Protein AF-A0A117S1P9-F1 (afdb_monomer)

Radius of gyration: 20.31 Å; Cα contacts (8 Å, |Δi|>4): 148; chains: 1; bounding box: 40×42×68 Å

pLDDT: mean 76.12, std 15.45, range [35.31, 96.19]

Foldseek 3Di:
DDDDFDFDDQDFPVRVVLVCLQVVLLVQLLVQLLVVQQVCVVVVHDGQDLVNSCCPSPVVQCVDPVRVSNVSYDSVSNSVSSVLLVVLVVVLVCVVVVVDDDDDDPDSQDCPDPCNVVSVSSSVVVVLVVVVVVCVVVVHDGDTDGPPPPPVQFADPPNGDDPPPVQADPVRTGPVNDDDPDD

Structure (mmCIF, N/CA/C/O backbone):
data_AF-A0A117S1P9-F1
#
_entry.id   AF-A0A117S1P9-F1
#
loop_
_atom_site.group_PDB
_atom_site.id
_atom_site.type_symbol
_atom_site.label_atom_id
_atom_site.label_alt_id
_atom_site.label_comp_id
_atom_site.label_asym_id
_atom_site.label_entity_id
_atom_site.label_seq_id
_atom_site.pdbx_PDB_ins_code
_atom_site.Cartn_x
_atom_site.Cartn_y
_atom_site.Cartn_z
_atom_site.occupancy
_atom_site.B_iso_or_equiv
_atom_site.auth_seq_id
_atom_site.auth_comp_id
_atom_site.auth_asym_id
_atom_site.auth_atom_id
_atom_site.pdbx_PDB_model_num
ATOM 1 N N . MET A 1 1 ? -4.483 20.551 -6.276 1.00 35.31 1 MET A N 1
ATOM 2 C CA . MET A 1 1 ? -5.035 19.854 -7.460 1.00 35.31 1 MET A CA 1
ATOM 3 C C . MET A 1 1 ? -4.568 18.395 -7.430 1.00 35.31 1 MET A C 1
ATOM 5 O O . MET A 1 1 ? -3.367 18.179 -7.458 1.00 35.31 1 MET A O 1
ATOM 9 N N . LYS A 1 2 ? -5.448 17.389 -7.262 1.00 41.84 2 LYS A N 1
ATOM 10 C CA . LYS A 1 2 ? -5.041 15.966 -7.350 1.00 41.84 2 LYS A CA 1
ATOM 11 C C . LYS A 1 2 ? -5.071 15.556 -8.822 1.00 41.84 2 LYS A C 1
ATOM 13 O O . LYS A 1 2 ? -6.148 15.358 -9.380 1.00 41.84 2 LYS A O 1
ATOM 18 N N . LEU A 1 3 ? -3.904 15.485 -9.449 1.00 44.38 3 LEU A N 1
ATOM 19 C CA . LEU A 1 3 ? -3.762 14.933 -10.790 1.00 44.38 3 LEU A CA 1
ATOM 20 C C . LEU A 1 3 ? -4.020 13.418 -10.712 1.00 44.38 3 LEU A C 1
ATOM 22 O O . LEU A 1 3 ? -3.304 12.695 -10.028 1.00 44.38 3 LEU A O 1
ATOM 26 N N . LEU A 1 4 ? -5.100 12.954 -11.345 1.00 51.84 4 LEU A N 1
ATOM 27 C CA . LEU A 1 4 ? -5.305 11.535 -11.647 1.00 51.84 4 LEU A CA 1
ATOM 28 C C . LEU A 1 4 ? -4.495 11.240 -12.909 1.00 51.84 4 LEU A C 1
ATOM 30 O O . LEU A 1 4 ? -4.849 11.760 -13.974 1.00 51.84 4 LEU A O 1
ATOM 34 N N . TYR A 1 5 ? -3.403 10.498 -12.748 1.00 53.91 5 TYR A N 1
ATOM 35 C CA . TYR A 1 5 ? -2.528 10.045 -13.825 1.00 53.91 5 TYR A CA 1
ATOM 36 C C . TYR A 1 5 ? -2.976 8.664 -14.300 1.00 53.91 5 TYR A C 1
ATOM 38 O O . TYR A 1 5 ? -3.302 7.810 -13.474 1.00 53.91 5 TYR A O 1
ATOM 46 N N . ASN A 1 6 ? -2.951 8.441 -15.612 1.00 58.53 6 ASN A N 1
ATOM 47 C CA . ASN A 1 6 ? -3.087 7.111 -16.188 1.00 58.53 6 ASN A CA 1
ATOM 48 C C . ASN A 1 6 ? -1.679 6.573 -16.472 1.00 58.53 6 ASN A C 1
ATOM 50 O O . ASN A 1 6 ? -0.830 7.275 -17.011 1.00 58.53 6 ASN A O 1
ATOM 54 N N . TYR A 1 7 ? -1.406 5.331 -16.082 1.00 67.50 7 TYR A N 1
ATOM 55 C CA . TYR A 1 7 ? -0.113 4.684 -16.313 1.00 67.50 7 TYR A CA 1
ATOM 56 C C . TYR A 1 7 ? -0.324 3.497 -17.248 1.00 67.50 7 TYR A C 1
ATOM 58 O O . TYR A 1 7 ? -1.249 2.710 -17.039 1.00 67.50 7 TYR A O 1
ATOM 66 N N . ARG A 1 8 ? 0.530 3.352 -18.266 1.00 71.81 8 ARG A N 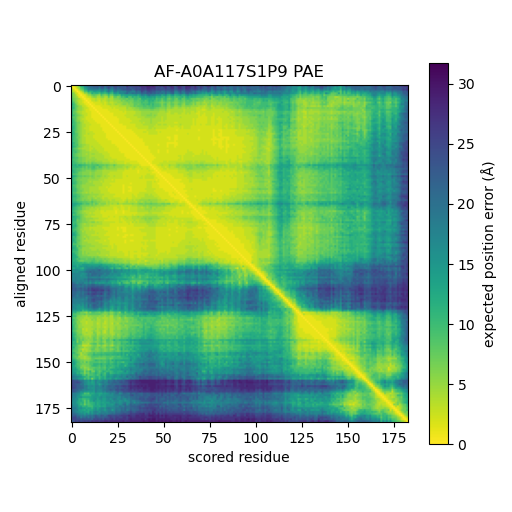1
ATOM 67 C CA . ARG A 1 8 ? 0.571 2.164 -19.125 1.00 71.81 8 ARG A CA 1
ATOM 68 C C . ARG A 1 8 ? 1.934 1.510 -18.972 1.00 71.81 8 ARG A C 1
ATOM 70 O O . ARG A 1 8 ? 2.957 2.166 -19.124 1.00 71.81 8 ARG A O 1
ATOM 77 N N . ILE A 1 9 ? 1.926 0.225 -18.650 1.00 73.56 9 ILE A N 1
ATOM 78 C CA . ILE A 1 9 ? 3.126 -0.599 -18.556 1.00 73.56 9 ILE A CA 1
ATOM 79 C C . ILE A 1 9 ? 2.944 -1.807 -19.466 1.00 73.56 9 ILE A C 1
ATOM 81 O O . ILE A 1 9 ? 1.841 -2.343 -19.571 1.00 73.56 9 ILE A O 1
ATOM 85 N N . HIS A 1 10 ? 4.026 -2.211 -20.117 1.00 76.62 10 HIS A N 1
ATOM 86 C CA . HIS A 1 10 ? 4.090 -3.409 -20.943 1.00 76.62 10 HIS A CA 1
ATOM 87 C C . HIS A 1 10 ? 5.073 -4.374 -20.279 1.00 76.62 10 HIS A C 1
ATOM 89 O O . HIS A 1 10 ? 6.263 -4.320 -20.571 1.00 76.62 10 HIS A O 1
ATOM 95 N N . PRO A 1 11 ? 4.616 -5.154 -19.287 1.00 78.56 11 PRO A N 1
ATOM 96 C CA . PRO A 1 11 ? 5.428 -6.189 -18.666 1.00 78.56 11 PRO A CA 1
ATOM 97 C C . PRO A 1 11 ? 5.531 -7.419 -19.574 1.00 78.56 11 PRO A C 1
ATOM 99 O O . PRO A 1 11 ? 4.565 -7.787 -20.235 1.00 78.56 11 PRO A O 1
ATOM 102 N N . ASN A 1 12 ? 6.690 -8.071 -19.595 1.00 82.75 12 ASN A N 1
ATOM 103 C CA . ASN A 1 12 ? 6.794 -9.420 -20.155 1.00 82.75 12 ASN A CA 1
ATOM 104 C C . ASN A 1 12 ? 6.110 -10.450 -19.229 1.00 82.75 12 ASN A C 1
ATOM 106 O O . ASN A 1 12 ? 5.737 -10.129 -18.098 1.00 82.75 12 ASN A O 1
ATOM 110 N N . SER A 1 13 ? 5.987 -11.703 -19.671 1.00 80.88 13 SER A N 1
ATOM 111 C CA . SER A 1 13 ? 5.270 -12.748 -18.923 1.00 80.88 13 SER A CA 1
ATOM 112 C C . SER A 1 13 ? 5.789 -12.975 -17.494 1.00 80.88 13 SER A C 1
ATOM 114 O O . SER A 1 13 ? 5.007 -13.258 -16.590 1.00 80.88 13 SER A O 1
ATOM 116 N N . GLU A 1 14 ? 7.096 -12.841 -17.259 1.00 84.44 14 GLU A N 1
ATOM 117 C CA . GLU A 1 14 ? 7.688 -12.980 -15.921 1.00 84.44 14 GLU A CA 1
ATOM 118 C C . GLU A 1 14 ? 7.331 -11.778 -15.031 1.00 84.44 14 GLU A C 1
ATOM 120 O O . GLU A 1 14 ? 6.896 -11.927 -13.886 1.00 84.44 14 GLU A O 1
ATOM 125 N N . GLN A 1 15 ? 7.446 -10.569 -15.579 1.00 84.19 15 GLN A N 1
ATOM 126 C CA . GLN A 1 15 ? 7.084 -9.331 -14.895 1.00 84.19 15 GLN A CA 1
ATOM 127 C C . GLN A 1 15 ? 5.591 -9.291 -14.551 1.00 84.19 15 GLN A C 1
ATOM 129 O O . GLN A 1 15 ? 5.235 -8.826 -13.468 1.00 84.19 15 GLN A O 1
ATOM 134 N N . GLU A 1 16 ? 4.718 -9.808 -15.419 1.00 83.44 16 GLU A N 1
ATOM 135 C CA . GLU A 1 16 ? 3.282 -9.944 -15.150 1.00 83.44 16 GLU A CA 1
ATOM 136 C C . GLU A 1 16 ? 3.020 -10.790 -13.903 1.00 83.44 16 GLU A C 1
ATOM 138 O O . GLU A 1 16 ? 2.252 -10.379 -13.031 1.00 83.44 16 GLU A O 1
ATOM 143 N N . GLN A 1 17 ? 3.698 -11.933 -13.771 1.00 85.38 17 GLN A N 1
ATOM 144 C CA . GLN A 1 17 ? 3.548 -12.813 -12.610 1.00 85.38 17 GLN A CA 1
ATOM 145 C C . GLN A 1 17 ? 4.039 -12.144 -11.322 1.00 85.38 17 GLN A C 1
ATOM 147 O O . GLN A 1 17 ? 3.361 -12.207 -10.293 1.00 85.38 17 GLN A O 1
ATOM 152 N N . ILE A 1 18 ? 5.183 -11.456 -11.373 1.00 85.12 18 ILE A N 1
ATOM 153 C CA . ILE A 1 18 ? 5.730 -10.719 -10.224 1.00 85.12 18 ILE A CA 1
ATOM 154 C C . ILE A 1 18 ? 4.763 -9.613 -9.790 1.00 85.12 18 ILE A C 1
ATOM 156 O O . ILE A 1 18 ? 4.467 -9.472 -8.601 1.00 85.12 18 ILE A O 1
ATOM 160 N N . LEU A 1 19 ? 4.234 -8.845 -10.744 1.00 84.00 19 LEU A N 1
ATOM 161 C CA . LEU A 1 19 ? 3.265 -7.786 -10.474 1.00 84.00 19 LEU A CA 1
ATOM 162 C C . LEU A 1 19 ? 1.953 -8.352 -9.922 1.00 84.00 19 LEU A C 1
ATOM 164 O O . LEU A 1 19 ? 1.414 -7.807 -8.959 1.00 84.00 19 LEU A O 1
ATOM 168 N N . ALA A 1 20 ? 1.461 -9.465 -10.467 1.00 84.25 20 ALA A N 1
ATOM 169 C CA . ALA A 1 20 ? 0.255 -10.127 -9.980 1.00 84.25 20 ALA A CA 1
ATOM 170 C C . ALA A 1 20 ? 0.410 -10.590 -8.522 1.00 84.25 20 ALA A C 1
ATOM 172 O O . ALA A 1 20 ? -0.450 -10.286 -7.691 1.00 84.25 20 ALA A O 1
ATOM 173 N N . ARG A 1 21 ? 1.532 -11.241 -8.180 1.00 83.44 21 ARG A N 1
ATOM 174 C CA . ARG A 1 21 ? 1.859 -11.638 -6.797 1.00 83.44 21 ARG A CA 1
ATOM 175 C C . ARG A 1 21 ? 1.962 -10.424 -5.880 1.00 83.44 21 ARG A C 1
ATOM 177 O O . ARG A 1 21 ? 1.346 -10.404 -4.814 1.00 83.44 21 ARG A O 1
ATOM 184 N N . PHE A 1 22 ? 2.670 -9.382 -6.315 1.00 85.50 22 PHE A N 1
ATOM 185 C CA . PHE A 1 22 ? 2.825 -8.127 -5.579 1.00 85.50 22 PHE A CA 1
ATOM 186 C C . PHE A 1 22 ? 1.470 -7.485 -5.241 1.00 85.50 22 PHE A C 1
ATOM 188 O O . PHE A 1 22 ? 1.177 -7.231 -4.068 1.00 85.50 22 PHE A O 1
ATOM 195 N N . PHE A 1 23 ? 0.621 -7.250 -6.248 1.00 84.12 23 PHE A N 1
ATOM 196 C CA . PHE A 1 23 ? -0.681 -6.609 -6.054 1.00 84.12 23 PHE A CA 1
ATOM 197 C C . PHE A 1 23 ? -1.649 -7.511 -5.283 1.00 84.12 23 PHE A C 1
ATOM 199 O O . PHE A 1 23 ? -2.408 -7.014 -4.449 1.00 84.12 23 PHE A O 1
ATOM 206 N N . GLY A 1 24 ? -1.597 -8.826 -5.510 1.00 83.75 24 GLY A N 1
ATOM 207 C CA . GLY A 1 24 ? -2.376 -9.816 -4.769 1.00 83.75 24 GLY A CA 1
ATOM 208 C C . GLY A 1 24 ? -2.061 -9.793 -3.273 1.00 83.75 24 GLY A C 1
ATOM 209 O O . GLY A 1 24 ? -2.970 -9.628 -2.456 1.00 83.75 24 GLY A O 1
ATOM 210 N N . CYS A 1 25 ? -0.777 -9.856 -2.908 1.00 89.12 25 CYS A N 1
ATOM 211 C CA . CYS A 1 25 ? -0.335 -9.786 -1.513 1.00 89.12 25 CYS A CA 1
ATOM 212 C C . CYS A 1 25 ? -0.719 -8.458 -0.855 1.00 89.12 25 CYS A C 1
ATOM 214 O O . CYS A 1 25 ? -1.298 -8.453 0.233 1.00 89.12 25 CYS A O 1
ATOM 216 N N . ALA A 1 26 ? -0.457 -7.329 -1.524 1.00 86.81 26 ALA A N 1
ATOM 217 C CA . ALA A 1 26 ? -0.810 -6.010 -1.004 1.00 86.81 26 ALA A CA 1
ATOM 218 C C . ALA A 1 26 ? -2.322 -5.873 -0.766 1.00 86.81 26 ALA A C 1
ATOM 220 O O . ALA A 1 26 ? -2.732 -5.346 0.270 1.00 86.81 26 ALA A O 1
ATOM 221 N N . ARG A 1 27 ? -3.150 -6.380 -1.690 1.00 86.12 27 ARG A N 1
ATOM 222 C CA . ARG A 1 27 ? -4.615 -6.375 -1.579 1.00 86.12 27 ARG A CA 1
ATOM 223 C C . ARG A 1 27 ? -5.107 -7.207 -0.399 1.00 86.12 27 ARG A C 1
ATOM 225 O O . ARG A 1 27 ? -6.013 -6.764 0.302 1.00 86.12 27 ARG A O 1
ATOM 232 N N . VAL A 1 28 ? -4.542 -8.392 -0.177 1.00 88.81 28 VAL A N 1
ATOM 233 C CA . VAL A 1 28 ? -4.941 -9.240 0.956 1.00 88.81 28 VAL A CA 1
ATOM 234 C C . VAL A 1 28 ? -4.583 -8.583 2.283 1.00 88.81 28 VAL A C 1
ATOM 236 O O . VAL A 1 28 ? -5.462 -8.454 3.130 1.00 88.81 28 VAL A O 1
ATOM 239 N N . VAL A 1 29 ? -3.360 -8.066 2.428 1.00 90.88 29 VAL A N 1
ATOM 240 C CA . VAL A 1 29 ? -2.941 -7.336 3.638 1.00 90.88 29 VAL A CA 1
ATOM 241 C C . VAL A 1 29 ? -3.831 -6.116 3.893 1.00 90.88 29 VAL A C 1
ATOM 243 O O . VAL A 1 29 ? -4.251 -5.889 5.029 1.00 90.88 29 VAL A O 1
ATOM 246 N N . HIS A 1 30 ? -4.183 -5.368 2.841 1.00 88.06 30 HIS A N 1
ATOM 247 C CA . HIS A 1 30 ? -5.108 -4.238 2.948 1.00 88.06 30 HIS A CA 1
ATOM 248 C C . HIS A 1 30 ? -6.467 -4.677 3.495 1.00 88.06 30 HIS A C 1
ATOM 250 O O . HIS A 1 30 ? -6.990 -4.081 4.434 1.00 88.06 30 HIS A O 1
ATOM 256 N N . ASN A 1 31 ? -7.046 -5.717 2.893 1.00 87.94 31 ASN A N 1
ATOM 257 C CA . ASN A 1 31 ? -8.375 -6.205 3.240 1.00 87.94 31 ASN A CA 1
ATOM 258 C C . ASN A 1 31 ? -8.412 -6.798 4.650 1.00 87.94 31 ASN A C 1
ATOM 260 O O . ASN A 1 31 ? -9.379 -6.566 5.373 1.00 87.94 31 ASN A O 1
ATOM 264 N N . ASP A 1 32 ? -7.366 -7.518 5.056 1.00 91.12 32 ASP A N 1
ATOM 265 C CA . ASP A 1 32 ? -7.247 -8.065 6.405 1.00 91.12 32 ASP A CA 1
ATOM 266 C C . ASP A 1 32 ? -7.155 -6.938 7.440 1.00 91.12 32 ASP A C 1
ATOM 268 O O . ASP A 1 32 ? -7.937 -6.916 8.391 1.00 91.12 32 ASP A O 1
ATOM 272 N N . GLY A 1 33 ? -6.301 -5.934 7.210 1.00 92.00 33 GLY A N 1
ATOM 273 C CA . GLY A 1 33 ? -6.213 -4.767 8.090 1.00 92.00 33 GLY A CA 1
ATOM 274 C C . GLY A 1 33 ? -7.512 -3.956 8.145 1.00 92.00 33 GLY A C 1
ATOM 275 O O . GLY A 1 33 ? -7.946 -3.529 9.219 1.00 92.00 33 GLY A O 1
ATOM 276 N N . LEU A 1 34 ? -8.170 -3.770 6.997 1.00 89.62 34 LEU A N 1
ATOM 277 C CA . LEU A 1 34 ? -9.452 -3.076 6.898 1.00 89.62 34 LEU A CA 1
ATOM 278 C C . LEU A 1 34 ? -10.538 -3.815 7.681 1.00 89.62 34 LEU A C 1
ATOM 280 O O . LEU A 1 34 ? -11.289 -3.180 8.422 1.00 89.62 34 LEU A O 1
ATOM 284 N N . ARG A 1 35 ? -10.606 -5.143 7.539 1.00 90.00 35 ARG A N 1
ATOM 285 C CA . ARG A 1 35 ? -11.540 -6.005 8.267 1.00 90.00 35 ARG A CA 1
ATOM 286 C C . ARG A 1 35 ? -11.331 -5.881 9.772 1.00 90.00 35 ARG A C 1
ATOM 288 O O . ARG A 1 35 ? -12.293 -5.570 10.466 1.00 90.00 35 ARG A O 1
ATOM 295 N N . MET A 1 36 ? -10.093 -6.002 10.253 1.00 92.81 36 MET A N 1
ATOM 296 C CA . MET A 1 36 ? -9.781 -5.873 11.682 1.00 92.81 36 MET A CA 1
ATOM 297 C C . MET A 1 36 ? -10.220 -4.518 12.247 1.00 92.81 36 MET A C 1
ATOM 299 O O . MET A 1 36 ? -10.922 -4.465 13.253 1.00 92.81 36 MET A O 1
ATOM 303 N N . ARG A 1 37 ? -9.886 -3.411 11.571 1.00 90.12 37 ARG A N 1
ATOM 304 C CA . ARG A 1 37 ? -10.316 -2.073 12.013 1.00 90.12 37 ARG A CA 1
ATOM 305 C C . ARG A 1 37 ? -11.822 -1.898 11.988 1.00 90.12 37 ARG A C 1
ATOM 307 O O . ARG A 1 37 ? -12.384 -1.237 12.854 1.00 90.12 37 ARG A O 1
ATOM 314 N N . HIS A 1 38 ? -12.468 -2.420 10.954 1.00 87.12 38 HIS A N 1
ATOM 315 C CA . HIS A 1 38 ? -13.905 -2.289 10.784 1.00 87.12 38 HIS A CA 1
ATOM 316 C C . HIS A 1 38 ? -14.672 -3.087 11.837 1.00 87.12 38 HIS A C 1
ATOM 318 O O . HIS A 1 38 ? -15.678 -2.602 12.347 1.00 87.12 38 HIS A O 1
ATOM 324 N N . GLU A 1 39 ? -14.191 -4.276 12.187 1.00 90.31 39 GLU A N 1
ATOM 325 C CA . GLU A 1 39 ? -14.752 -5.078 13.268 1.00 90.31 39 GLU A CA 1
ATOM 326 C C . GLU A 1 39 ? -14.537 -4.433 14.637 1.00 90.31 39 GLU A C 1
ATOM 328 O O . GLU A 1 39 ? -15.516 -4.271 15.361 1.00 90.31 39 GLU A O 1
ATOM 333 N N . ALA A 1 40 ? -13.319 -3.981 14.952 1.00 91.12 40 ALA A N 1
ATOM 334 C CA . ALA A 1 40 ? -13.042 -3.248 16.191 1.00 91.12 40 ALA A CA 1
ATOM 335 C C . ALA A 1 40 ? -13.957 -2.021 16.319 1.00 91.12 40 ALA A C 1
ATOM 337 O O . ALA A 1 40 ? -14.618 -1.816 17.334 1.00 91.12 40 ALA A O 1
ATOM 338 N N . TYR A 1 41 ? -14.106 -1.264 15.228 1.00 89.06 41 TYR A N 1
ATOM 339 C CA . TYR A 1 41 ? -15.017 -0.127 15.177 1.00 89.06 41 TYR A CA 1
ATOM 340 C C . TYR A 1 41 ? -16.485 -0.521 15.423 1.00 89.06 41 TYR A C 1
ATOM 342 O O . TYR A 1 41 ? -17.188 0.169 16.158 1.00 89.06 41 TYR A O 1
ATOM 350 N N . LYS A 1 42 ? -16.959 -1.627 14.834 1.00 87.81 42 LYS A N 1
ATOM 351 C CA . LYS A 1 42 ? -18.322 -2.139 15.062 1.00 87.81 42 LYS A CA 1
ATOM 352 C C . LYS A 1 42 ? -18.551 -2.595 16.503 1.00 87.81 42 LYS A C 1
ATOM 354 O O . LYS A 1 42 ? -19.665 -2.451 16.992 1.00 87.81 42 LYS A O 1
ATOM 359 N N . ARG A 1 43 ? -17.523 -3.143 17.152 1.00 93.00 43 ARG A N 1
ATOM 360 C CA . ARG A 1 43 ? -17.559 -3.603 18.548 1.00 93.00 43 ARG A CA 1
ATOM 361 C C . ARG A 1 43 ? -17.346 -2.473 19.563 1.00 93.00 43 ARG A C 1
ATOM 363 O O . ARG A 1 43 ? -17.471 -2.713 20.755 1.00 93.00 43 ARG A O 1
ATOM 370 N N . GLY A 1 44 ? -17.044 -1.251 19.111 1.00 91.88 44 GLY A N 1
ATOM 371 C CA . GLY A 1 44 ? -16.715 -0.129 19.997 1.00 91.88 44 GLY A CA 1
ATOM 372 C C . GLY A 1 44 ? -15.343 -0.260 20.667 1.00 91.88 44 GLY A C 1
ATOM 373 O O . GLY A 1 44 ? -15.075 0.415 21.655 1.00 91.88 44 GLY A O 1
ATOM 374 N N . GLU A 1 45 ? -14.476 -1.122 20.138 1.00 93.12 45 GLU A N 1
ATOM 375 C CA . GLU A 1 45 ? -13.127 -1.341 20.651 1.00 93.12 45 GLU A CA 1
ATOM 376 C C . GLU A 1 45 ? -12.184 -0.181 20.278 1.00 93.12 45 GLU A C 1
ATOM 378 O O . GLU A 1 45 ? -12.432 0.555 19.310 1.00 93.12 45 GLU A O 1
ATOM 383 N N . PRO A 1 46 ? -11.063 -0.022 21.008 1.00 90.88 46 PRO A N 1
ATOM 384 C CA . PRO A 1 46 ? -10.038 0.957 20.672 1.00 90.88 46 PRO A CA 1
ATOM 385 C C . PRO A 1 46 ? -9.512 0.818 19.238 1.00 90.88 46 PRO A C 1
ATOM 387 O O . PRO A 1 46 ? -9.471 -0.262 18.645 1.00 90.88 46 PRO A O 1
ATOM 390 N N . PHE A 1 47 ? -9.046 1.936 18.678 1.00 89.12 47 PHE A N 1
ATOM 391 C CA . PHE A 1 47 ? -8.477 1.950 17.335 1.00 89.12 47 PHE A CA 1
ATOM 392 C C . PHE A 1 47 ? -7.193 1.112 17.262 1.00 89.12 47 PHE A C 1
ATOM 394 O O . PHE A 1 47 ? -6.210 1.401 17.943 1.00 89.12 47 PHE A O 1
ATOM 401 N N . ILE A 1 48 ? -7.176 0.120 16.369 1.00 92.75 48 ILE A N 1
ATOM 402 C CA . ILE A 1 48 ? -5.996 -0.718 16.134 1.00 92.75 48 ILE A CA 1
ATOM 403 C C . ILE A 1 48 ? -4.921 0.091 15.400 1.00 92.75 48 ILE A C 1
ATOM 405 O O . ILE A 1 48 ? -5.100 0.526 14.250 1.00 92.75 48 ILE A O 1
ATOM 409 N N . THR A 1 49 ? -3.781 0.256 16.067 1.00 93.06 49 THR A N 1
ATOM 410 C CA . THR A 1 49 ? -2.624 0.994 15.551 1.00 93.06 49 THR A CA 1
ATOM 411 C C . THR A 1 49 ? -1.972 0.286 14.360 1.00 93.06 49 THR A C 1
ATOM 413 O O . THR A 1 49 ? -2.122 -0.922 14.165 1.00 93.06 49 THR A O 1
ATOM 416 N N . ASP A 1 50 ? -1.219 1.034 13.551 1.00 89.81 50 ASP A N 1
ATOM 417 C CA . ASP A 1 50 ? -0.513 0.481 12.385 1.00 89.81 50 ASP A CA 1
ATOM 418 C C . ASP A 1 50 ? 0.512 -0.582 12.794 1.00 89.81 50 ASP A C 1
ATOM 420 O O . ASP A 1 50 ? 0.611 -1.620 12.145 1.00 89.81 50 ASP A O 1
ATOM 424 N N . ALA A 1 51 ? 1.216 -0.364 13.908 1.00 93.31 51 ALA A N 1
ATOM 425 C CA . ALA A 1 51 ? 2.182 -1.318 14.443 1.00 93.31 51 ALA A CA 1
ATOM 426 C C . ALA A 1 51 ? 1.513 -2.647 14.836 1.00 93.31 51 ALA A C 1
ATOM 428 O O . ALA A 1 51 ? 2.022 -3.723 14.514 1.00 93.31 51 ALA A O 1
ATOM 429 N N . GLN A 1 52 ? 0.340 -2.580 15.479 1.00 95.00 52 GLN A N 1
ATOM 430 C CA . GLN A 1 52 ? -0.450 -3.768 15.809 1.00 95.00 52 GLN A CA 1
ATOM 431 C C . GLN A 1 52 ? -0.919 -4.491 14.542 1.00 95.00 52 GLN A C 1
ATOM 433 O O . GLN A 1 52 ? -0.731 -5.702 14.434 1.00 95.00 52 GLN A O 1
ATOM 438 N N . LEU A 1 53 ? -1.461 -3.763 13.557 1.00 94.31 53 LEU A N 1
ATOM 439 C CA . LEU A 1 53 ? -1.868 -4.360 12.283 1.00 94.31 53 LEU A CA 1
ATOM 440 C C . LEU A 1 53 ? -0.694 -5.022 11.565 1.00 94.31 53 LEU A C 1
ATOM 442 O O . LEU A 1 53 ? -0.814 -6.171 11.159 1.00 94.31 53 LEU A O 1
ATOM 446 N N . GLN A 1 54 ? 0.451 -4.352 11.441 1.00 94.88 54 GLN A N 1
ATOM 447 C CA . GLN A 1 54 ? 1.632 -4.918 10.791 1.00 94.88 54 GLN A CA 1
ATOM 448 C C . GLN A 1 54 ? 2.075 -6.219 11.471 1.00 94.88 54 GLN A C 1
ATOM 450 O O . GLN A 1 54 ? 2.349 -7.207 10.786 1.00 94.88 54 GLN A O 1
ATOM 455 N N . LYS A 1 55 ? 2.093 -6.257 12.809 1.00 96.19 55 LYS A N 1
ATOM 456 C CA . LYS A 1 55 ? 2.423 -7.478 13.551 1.00 96.19 55 LYS A CA 1
ATOM 457 C C . LYS A 1 55 ? 1.437 -8.611 13.247 1.00 96.19 55 LYS A C 1
ATOM 459 O O . LYS A 1 55 ? 1.874 -9.739 13.046 1.00 96.19 55 LYS A O 1
ATOM 464 N N . LEU A 1 56 ? 0.139 -8.316 13.181 1.00 94.88 56 LEU A N 1
ATOM 465 C CA . LEU A 1 56 ? -0.922 -9.311 12.993 1.00 94.88 56 LEU A CA 1
ATOM 466 C C . LEU A 1 56 ? -1.036 -9.791 11.538 1.00 94.88 56 LEU A C 1
ATOM 468 O O . LEU A 1 56 ? -0.941 -10.985 11.269 1.00 94.88 56 LEU A O 1
ATOM 472 N N . VAL A 1 57 ? -1.204 -8.868 10.588 1.00 94.38 57 VAL A N 1
ATOM 473 C CA . VAL A 1 57 ? -1.552 -9.190 9.193 1.00 94.38 57 VAL A CA 1
ATOM 474 C C . VAL A 1 57 ? -0.345 -9.342 8.265 1.00 94.38 57 VAL A C 1
ATOM 476 O O . VAL A 1 57 ? -0.508 -9.759 7.122 1.00 94.38 57 VAL A O 1
ATOM 479 N N . ILE A 1 58 ? 0.869 -9.023 8.732 1.00 93.31 58 ILE A N 1
ATOM 480 C CA . ILE A 1 58 ? 2.112 -9.256 7.979 1.00 93.31 58 ILE A CA 1
ATOM 481 C C . ILE A 1 58 ? 3.018 -10.219 8.740 1.00 93.31 58 ILE A C 1
ATOM 483 O O . ILE A 1 58 ? 3.295 -11.302 8.235 1.00 93.31 58 ILE A O 1
ATOM 487 N N . THR A 1 59 ? 3.504 -9.843 9.925 1.00 94.69 59 THR A N 1
ATOM 488 C CA . THR A 1 59 ? 4.555 -10.612 10.614 1.00 94.69 59 THR A CA 1
ATOM 489 C C . THR A 1 59 ? 4.060 -11.987 11.055 1.00 94.69 59 THR A C 1
ATOM 491 O O . THR A 1 59 ? 4.653 -12.991 10.672 1.00 94.69 59 THR A O 1
ATOM 494 N N . ALA A 1 60 ? 2.959 -12.044 11.808 1.00 94.38 60 ALA A N 1
ATOM 495 C CA . ALA A 1 60 ? 2.367 -13.300 12.256 1.00 94.38 60 ALA A CA 1
ATOM 496 C C . ALA A 1 60 ? 1.774 -14.088 11.080 1.00 94.38 60 ALA A C 1
ATOM 498 O O . ALA A 1 60 ? 2.028 -15.283 10.958 1.00 94.38 60 ALA A O 1
ATOM 499 N N . ALA A 1 61 ? 1.072 -13.412 10.162 1.00 94.00 61 ALA A N 1
ATOM 500 C CA . ALA A 1 61 ? 0.504 -14.039 8.969 1.00 94.00 61 ALA A CA 1
ATOM 501 C C . ALA A 1 61 ? 1.563 -14.764 8.119 1.00 94.00 61 ALA A C 1
ATOM 503 O O . ALA A 1 61 ? 1.361 -15.901 7.720 1.00 94.00 61 ALA A O 1
ATOM 504 N N . LYS A 1 62 ? 2.747 -14.181 7.901 1.00 93.19 62 LYS A N 1
ATOM 505 C CA . LYS A 1 62 ? 3.833 -14.850 7.157 1.00 93.19 62 LYS A CA 1
ATOM 506 C C . LYS A 1 62 ? 4.328 -16.152 7.801 1.00 93.19 62 LYS A C 1
ATOM 508 O O . LYS A 1 62 ? 4.998 -16.935 7.123 1.00 93.19 62 LYS A O 1
ATOM 513 N N . GLY A 1 63 ? 4.063 -16.354 9.090 1.00 91.56 63 GLY A N 1
ATOM 514 C CA . GLY A 1 63 ? 4.389 -17.574 9.823 1.00 91.56 63 GLY A CA 1
ATOM 515 C C . GLY A 1 63 ? 3.341 -18.681 9.691 1.00 91.56 63 GLY A C 1
ATOM 516 O O . GLY A 1 63 ? 3.642 -19.815 10.046 1.00 91.56 63 GLY A O 1
ATOM 517 N N . THR A 1 64 ? 2.139 -18.395 9.179 1.00 92.81 64 THR A N 1
ATOM 518 C CA . THR A 1 64 ? 1.088 -19.408 9.011 1.00 92.81 64 THR A CA 1
ATOM 519 C C . THR A 1 64 ? 1.175 -20.071 7.637 1.00 92.81 64 THR A C 1
ATOM 521 O O . THR A 1 64 ? 1.498 -19.422 6.640 1.00 92.81 64 THR A O 1
ATOM 524 N N . GLY A 1 65 ? 0.848 -21.366 7.555 1.00 91.12 65 GLY A N 1
ATOM 525 C CA . GLY A 1 65 ? 0.834 -22.094 6.278 1.00 91.12 65 GLY A CA 1
ATOM 526 C C . GLY A 1 65 ? -0.127 -21.478 5.252 1.00 91.12 65 GLY A C 1
ATOM 527 O O . GLY A 1 65 ? 0.199 -21.37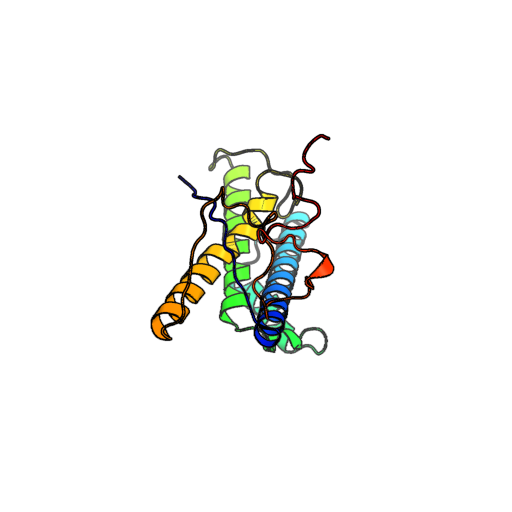9 4.073 1.00 91.12 65 GLY A O 1
ATOM 528 N N . GLU A 1 66 ? -1.267 -20.952 5.708 1.00 91.25 66 GLU A N 1
ATOM 529 C CA . GLU A 1 66 ? -2.277 -20.311 4.851 1.00 91.25 66 GLU A CA 1
ATOM 530 C C . GLU A 1 66 ? -1.822 -18.989 4.219 1.00 91.25 66 GLU A C 1
ATOM 532 O O . GLU A 1 66 ? -2.378 -18.556 3.205 1.00 91.25 66 GLU A O 1
ATOM 537 N N . ARG A 1 67 ? -0.853 -18.299 4.833 1.00 92.88 67 ARG A N 1
ATOM 538 C CA . ARG A 1 67 ? -0.418 -16.948 4.442 1.00 92.88 67 ARG A CA 1
ATOM 539 C C . ARG A 1 67 ? 1.089 -16.854 4.183 1.00 92.88 67 ARG A C 1
ATOM 541 O O . ARG A 1 67 ? 1.606 -15.756 3.970 1.00 92.88 67 ARG A O 1
ATOM 548 N N . GLN A 1 68 ? 1.794 -17.984 4.108 1.00 93.19 68 GLN A N 1
ATOM 549 C CA . GLN A 1 68 ? 3.235 -18.023 3.837 1.00 93.19 68 GLN A CA 1
ATOM 550 C C . GLN A 1 68 ? 3.622 -17.359 2.506 1.00 93.19 68 GLN A C 1
ATOM 552 O O . GLN A 1 68 ? 4.684 -16.745 2.410 1.00 93.19 68 GLN A O 1
ATOM 557 N N . TRP A 1 69 ? 2.737 -17.410 1.507 1.00 92.19 69 TRP A N 1
ATOM 558 C CA . TRP A 1 69 ? 2.913 -16.815 0.177 1.00 92.19 69 TRP A CA 1
ATOM 559 C C . TRP A 1 69 ? 3.039 -15.280 0.218 1.00 92.19 69 TRP A C 1
ATOM 561 O O . TRP A 1 69 ? 3.569 -14.676 -0.709 1.00 92.19 69 TRP A O 1
ATOM 571 N N . LEU A 1 70 ? 2.691 -14.620 1.334 1.00 93.06 70 LEU A N 1
ATOM 572 C CA . LEU A 1 70 ? 3.010 -13.201 1.553 1.00 93.06 70 LEU A CA 1
ATOM 573 C C . LEU A 1 70 ? 4.524 -12.917 1.558 1.00 93.06 70 LEU A C 1
ATOM 575 O O . LEU A 1 70 ? 4.930 -11.755 1.479 1.00 93.06 70 LEU A O 1
ATOM 579 N N . LYS A 1 71 ? 5.372 -13.945 1.690 1.00 91.75 71 LYS A N 1
ATOM 580 C CA . LYS A 1 71 ? 6.833 -13.838 1.557 1.00 91.75 71 LYS A CA 1
ATOM 581 C C . LYS A 1 71 ? 7.282 -13.581 0.114 1.00 91.75 71 LYS A C 1
ATOM 583 O O . LYS A 1 71 ? 8.371 -13.051 -0.070 1.00 91.75 71 LYS A O 1
ATOM 588 N N . GLU A 1 72 ? 6.451 -13.890 -0.882 1.00 88.44 72 GLU A N 1
ATOM 589 C CA . GLU A 1 72 ? 6.755 -13.666 -2.304 1.00 88.44 72 GLU A CA 1
ATOM 590 C C . GLU A 1 72 ? 6.718 -12.182 -2.689 1.00 88.44 72 GLU A C 1
ATOM 592 O O . GLU A 1 72 ? 7.315 -11.774 -3.684 1.00 88.44 72 GLU A O 1
ATOM 597 N N . ALA A 1 73 ? 6.026 -11.356 -1.900 1.00 87.12 73 ALA A N 1
ATOM 598 C CA . ALA A 1 73 ? 5.984 -9.917 -2.096 1.00 87.12 73 ALA A CA 1
ATOM 599 C C . ALA A 1 73 ? 7.023 -9.190 -1.221 1.00 87.12 73 ALA A C 1
ATOM 601 O O . ALA A 1 73 ? 7.218 -9.531 -0.047 1.00 87.12 73 ALA A O 1
ATOM 602 N N . PRO A 1 74 ? 7.644 -8.114 -1.740 1.00 85.19 74 PRO A N 1
ATOM 603 C CA . PRO A 1 74 ? 8.558 -7.293 -0.961 1.00 85.19 74 PRO A CA 1
ATOM 604 C C . PRO A 1 74 ? 7.835 -6.672 0.242 1.00 85.19 74 PRO A C 1
ATOM 606 O O . PRO A 1 74 ? 6.741 -6.120 0.113 1.00 85.19 74 PRO A O 1
ATOM 609 N N . SER A 1 75 ? 8.467 -6.717 1.418 1.00 85.94 75 SER A N 1
ATOM 610 C CA . SER A 1 75 ? 7.888 -6.237 2.686 1.00 85.94 75 SER A CA 1
ATOM 611 C C . SER A 1 75 ? 7.405 -4.786 2.617 1.00 85.94 75 SER A C 1
ATOM 613 O O . SER A 1 75 ? 6.330 -4.479 3.129 1.00 85.94 75 SER A O 1
ATOM 615 N N . VAL A 1 76 ? 8.149 -3.927 1.914 1.00 84.06 76 VAL A N 1
ATOM 616 C CA . VAL A 1 76 ? 7.798 -2.522 1.650 1.00 84.06 76 VAL A CA 1
ATOM 617 C C . VAL A 1 76 ? 6.397 -2.371 1.059 1.00 84.06 76 VAL A C 1
ATOM 619 O O . VAL A 1 7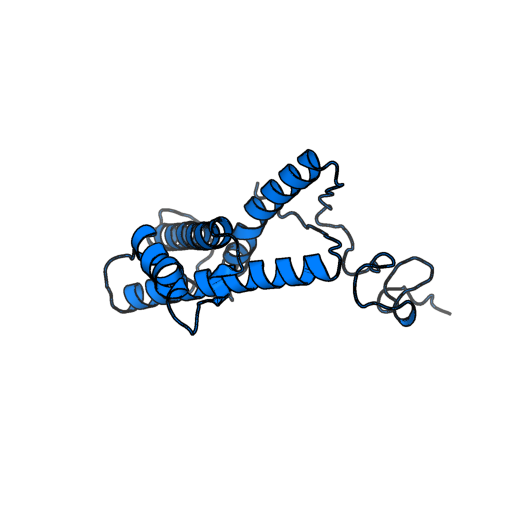6 ? 5.674 -1.459 1.445 1.00 84.06 76 VAL A O 1
ATOM 622 N N . ALA A 1 77 ? 5.977 -3.270 0.167 1.00 82.06 77 ALA A N 1
ATOM 623 C CA . ALA A 1 77 ? 4.662 -3.198 -0.467 1.00 82.06 77 ALA A CA 1
ATOM 624 C C . ALA A 1 77 ? 3.527 -3.452 0.523 1.00 82.06 77 ALA A C 1
ATOM 626 O O . ALA A 1 77 ? 2.498 -2.780 0.500 1.00 82.06 77 ALA A O 1
ATOM 627 N N . LEU A 1 78 ? 3.732 -4.429 1.406 1.00 88.50 78 LEU A N 1
ATOM 628 C CA . LEU A 1 78 ? 2.752 -4.822 2.412 1.00 88.50 78 LEU A CA 1
ATOM 629 C C . LEU A 1 78 ? 2.607 -3.726 3.469 1.00 88.50 78 LEU A C 1
ATOM 631 O O . LEU A 1 78 ? 1.493 -3.366 3.836 1.00 88.50 78 LEU A O 1
ATOM 635 N N . VAL A 1 79 ? 3.729 -3.154 3.913 1.00 89.44 79 VAL A N 1
ATOM 636 C CA . VAL A 1 79 ? 3.730 -2.038 4.869 1.00 89.44 79 VAL A CA 1
ATOM 637 C C . VAL A 1 79 ? 3.097 -0.792 4.246 1.00 89.44 79 VAL A C 1
ATOM 639 O O . VAL A 1 79 ? 2.247 -0.166 4.875 1.00 89.44 79 VAL A O 1
ATOM 642 N N . GLN A 1 80 ? 3.424 -0.469 2.990 1.00 84.69 80 GLN A N 1
ATOM 643 C CA . GLN A 1 80 ? 2.808 0.661 2.289 1.00 84.69 80 GLN A CA 1
ATOM 644 C C . GLN A 1 80 ? 1.287 0.493 2.155 1.00 84.69 80 GLN A C 1
ATOM 646 O O . GLN A 1 80 ? 0.548 1.443 2.393 1.00 84.69 80 GLN A O 1
ATOM 651 N N . SER A 1 81 ? 0.814 -0.722 1.863 1.00 86.38 81 SER A N 1
ATOM 652 C CA . SER A 1 81 ? -0.617 -1.049 1.797 1.00 86.38 81 SER A CA 1
ATOM 653 C C . SER A 1 81 ? -1.366 -0.734 3.105 1.00 86.38 81 SER A C 1
ATOM 655 O O . SER A 1 81 ? -2.492 -0.222 3.082 1.00 86.38 81 SER A O 1
ATOM 657 N N . LEU A 1 82 ? -0.727 -0.970 4.259 1.00 89.00 82 LEU A N 1
ATOM 658 C CA . LEU A 1 82 ? -1.264 -0.580 5.567 1.00 89.00 82 LEU A CA 1
ATOM 659 C C . LEU A 1 82 ? -1.185 0.931 5.814 1.00 89.00 82 LEU A C 1
ATOM 661 O O . LEU A 1 82 ? -2.110 1.490 6.402 1.00 89.00 82 LEU A O 1
ATOM 665 N N . GLY A 1 83 ? -0.139 1.605 5.332 1.00 86.94 83 GLY A N 1
ATOM 666 C CA . GLY A 1 83 ? -0.045 3.067 5.363 1.00 86.94 83 GLY A CA 1
ATOM 667 C C . GLY A 1 83 ? -1.170 3.742 4.567 1.00 86.94 83 GLY A C 1
ATOM 668 O O . GLY A 1 83 ? -1.783 4.706 5.032 1.00 86.94 83 GLY A O 1
ATOM 669 N N . ASP A 1 84 ? -1.525 3.185 3.410 1.00 81.81 84 ASP A N 1
ATOM 670 C CA . ASP A 1 84 ? -2.647 3.669 2.600 1.00 81.81 84 ASP A CA 1
ATOM 671 C C . ASP A 1 84 ? -3.986 3.449 3.323 1.00 81.81 84 ASP A C 1
ATOM 673 O O . ASP A 1 84 ? -4.846 4.337 3.353 1.00 81.81 84 ASP A O 1
ATOM 677 N N . LEU A 1 85 ? -4.146 2.299 3.990 1.00 85.19 85 LEU A N 1
ATOM 678 C CA . LEU A 1 85 ? -5.285 2.041 4.873 1.00 85.19 85 LEU A CA 1
ATOM 679 C C . LEU A 1 85 ? -5.335 3.039 6.040 1.00 85.19 85 LEU A C 1
ATOM 681 O O . LEU A 1 85 ? -6.410 3.531 6.375 1.00 85.19 85 LEU A O 1
ATOM 685 N N . HIS A 1 86 ? -4.202 3.368 6.657 1.00 86.38 86 HIS A N 1
ATOM 686 C CA . HIS A 1 86 ? -4.122 4.363 7.725 1.00 86.38 86 HIS A CA 1
ATOM 687 C C . HIS A 1 86 ? -4.578 5.744 7.264 1.00 86.38 86 HIS A C 1
ATOM 689 O O . HIS A 1 86 ? -5.432 6.365 7.906 1.00 86.38 86 HIS A O 1
ATOM 695 N N . ALA A 1 87 ? -4.075 6.205 6.118 1.00 82.88 87 ALA A N 1
ATOM 696 C CA . ALA A 1 87 ? -4.511 7.455 5.515 1.00 82.88 87 ALA A CA 1
ATOM 697 C C . ALA A 1 87 ? -6.023 7.438 5.228 1.00 82.88 87 ALA A C 1
ATOM 699 O O . ALA A 1 87 ? -6.722 8.416 5.515 1.00 82.88 87 ALA A O 1
ATOM 700 N N . ALA A 1 88 ? -6.555 6.326 4.713 1.00 79.06 88 ALA A N 1
ATOM 701 C CA . ALA A 1 88 ? -7.985 6.157 4.470 1.00 79.06 88 ALA A CA 1
ATOM 702 C C . ALA A 1 88 ? -8.811 6.213 5.769 1.00 79.06 88 ALA A C 1
ATOM 704 O O . ALA A 1 88 ? -9.771 6.985 5.844 1.00 79.06 88 ALA A O 1
ATOM 705 N N . SER A 1 89 ? -8.414 5.473 6.809 1.00 81.81 89 SER A N 1
ATOM 706 C CA . SER A 1 89 ? -9.071 5.475 8.121 1.00 81.81 89 SER A CA 1
ATOM 707 C C . SER A 1 89 ? -9.059 6.868 8.754 1.00 81.81 89 SER A C 1
ATOM 709 O O . SER A 1 89 ? -10.102 7.357 9.184 1.00 81.81 89 SER A O 1
ATOM 711 N N . ARG A 1 90 ? -7.914 7.563 8.750 1.00 83.62 90 ARG A N 1
ATOM 712 C CA . ARG A 1 90 ? -7.814 8.938 9.268 1.00 83.62 90 ARG A CA 1
ATOM 713 C C . ARG A 1 90 ? -8.739 9.899 8.540 1.00 83.62 90 ARG A C 1
ATOM 715 O O . ARG A 1 90 ? -9.435 10.674 9.188 1.00 83.62 90 ARG A O 1
ATOM 722 N N . ASN A 1 91 ? -8.774 9.835 7.210 1.00 81.31 91 ASN A N 1
ATOM 723 C CA . 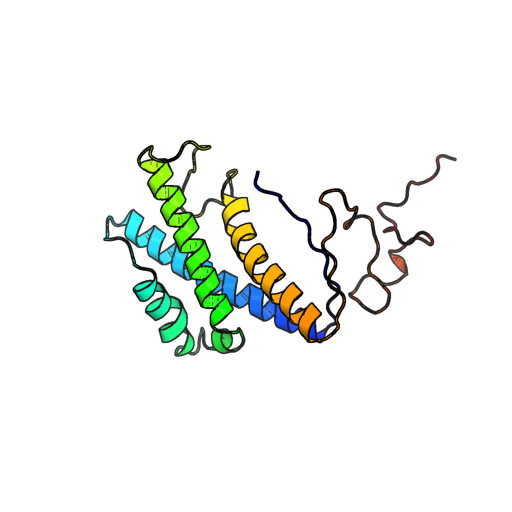ASN A 1 91 ? -9.670 10.669 6.412 1.00 81.31 91 ASN A CA 1
ATOM 724 C C . ASN A 1 91 ? -11.147 10.369 6.706 1.00 81.31 91 ASN A C 1
ATOM 726 O O . ASN A 1 91 ? -11.945 11.301 6.774 1.00 81.31 91 ASN A O 1
ATOM 730 N N . PHE A 1 92 ? -11.506 9.097 6.906 1.00 81.25 92 PHE A N 1
ATOM 731 C CA . PHE A 1 92 ? -12.858 8.688 7.289 1.00 81.25 92 PHE A CA 1
ATOM 732 C C . PHE A 1 92 ? -13.266 9.275 8.647 1.00 81.25 92 PHE A C 1
ATOM 734 O O . PHE A 1 92 ? -14.326 9.889 8.752 1.00 81.25 92 PHE A O 1
ATOM 741 N N . PHE A 1 93 ? -12.420 9.145 9.672 1.00 83.19 93 PHE A N 1
ATOM 742 C CA . PHE A 1 93 ? -12.731 9.667 11.005 1.00 83.19 93 PHE A CA 1
ATOM 743 C C . PHE A 1 93 ? -12.706 11.199 11.066 1.00 83.19 93 PHE A C 1
ATOM 745 O O . PHE A 1 93 ? -13.578 11.781 11.702 1.00 83.19 93 PHE A O 1
ATOM 752 N N . ALA A 1 94 ? -11.783 11.858 10.359 1.00 83.69 94 ALA A N 1
ATOM 753 C CA . ALA A 1 94 ? -11.766 13.318 10.232 1.00 83.69 94 ALA A CA 1
ATOM 754 C C . ALA A 1 94 ? -13.034 13.847 9.543 1.00 83.69 94 ALA A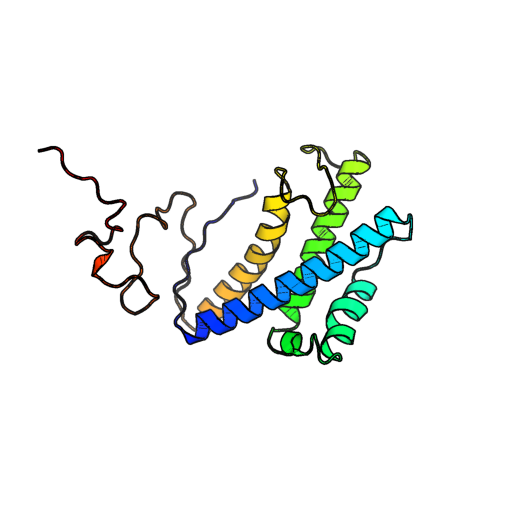 C 1
ATOM 756 O O . ALA A 1 94 ? -13.611 14.839 9.973 1.00 83.69 94 ALA A O 1
ATOM 757 N N . TRP A 1 95 ? -13.516 13.162 8.502 1.00 82.31 95 TRP A N 1
ATOM 758 C CA . TRP A 1 95 ? -14.802 13.493 7.888 1.00 82.31 95 TRP A CA 1
ATOM 759 C C . TRP A 1 95 ? -15.967 13.287 8.864 1.00 82.31 95 TRP A C 1
ATOM 761 O O . TRP A 1 95 ? -16.834 14.150 8.969 1.00 82.31 95 TRP A O 1
ATOM 771 N N . ARG A 1 96 ? -15.973 12.177 9.611 1.00 80.25 96 ARG A N 1
ATOM 772 C CA . ARG A 1 96 ? -17.043 11.863 10.567 1.00 80.25 96 ARG A CA 1
ATOM 773 C C . ARG A 1 96 ? -17.136 12.872 11.716 1.00 80.25 96 ARG A C 1
ATOM 775 O O . ARG A 1 96 ? -18.241 13.146 12.168 1.00 80.25 96 ARG A O 1
ATOM 782 N N . ARG A 1 97 ? -16.001 13.410 12.175 1.00 84.88 97 ARG A N 1
ATOM 783 C CA . ARG A 1 97 ? -15.938 14.461 13.208 1.00 84.88 97 ARG A CA 1
ATOM 784 C C . ARG A 1 97 ? -16.273 15.862 12.689 1.00 84.88 97 ARG A C 1
ATOM 786 O O . ARG A 1 97 ? -16.514 16.751 13.489 1.00 84.88 97 ARG A O 1
ATOM 793 N N . GLY A 1 98 ? -16.293 16.060 11.371 1.00 83.25 98 GLY A N 1
ATOM 794 C CA . GLY A 1 98 ? -16.505 17.372 10.752 1.00 83.25 98 GLY A CA 1
ATOM 795 C C . GLY A 1 98 ? -15.220 18.143 10.427 1.00 83.25 98 GLY A C 1
ATOM 796 O O . GLY A 1 98 ? -15.294 19.136 9.709 1.00 83.25 98 GLY A O 1
ATOM 797 N N . ASP A 1 99 ? -14.044 17.650 10.836 1.00 82.75 99 ASP A N 1
ATOM 798 C CA . ASP A 1 99 ? -12.728 18.262 10.567 1.00 82.75 99 ASP A CA 1
ATOM 799 C C . ASP A 1 99 ? -12.421 18.380 9.059 1.00 82.75 99 ASP A C 1
ATOM 801 O O . ASP A 1 99 ? -11.616 19.207 8.628 1.00 82.75 99 ASP A O 1
ATOM 805 N N . ARG A 1 100 ? -13.034 17.523 8.228 1.00 75.38 100 ARG A N 1
ATOM 806 C CA . ARG A 1 100 ? -12.815 17.477 6.775 1.00 75.38 100 ARG A CA 1
ATOM 807 C C . ARG A 1 100 ? -14.124 17.581 5.993 1.00 75.38 100 ARG A C 1
ATOM 809 O O . ARG A 1 100 ? -14.944 16.665 6.010 1.00 75.38 100 ARG A O 1
ATOM 816 N N . LYS A 1 101 ? -14.252 18.627 5.168 1.00 68.25 101 LYS A N 1
ATOM 817 C CA . LYS A 1 101 ? -15.336 18.755 4.176 1.00 68.25 101 LYS A CA 1
ATOM 818 C C . LYS A 1 101 ? -15.148 17.750 3.029 1.00 68.25 101 LYS A C 1
ATOM 820 O O . LYS A 1 101 ? -14.064 17.631 2.453 1.00 68.25 101 LYS A O 1
ATOM 825 N N . GLY A 1 102 ? -16.202 17.012 2.684 1.00 66.62 102 GLY A N 1
ATOM 826 C CA . GLY A 1 102 ? -16.175 16.021 1.607 1.00 66.62 102 GLY A CA 1
ATOM 827 C C . GLY A 1 102 ? -17.483 15.233 1.467 1.00 66.62 102 GLY A C 1
ATOM 828 O O . GLY A 1 102 ? -18.333 15.288 2.357 1.00 66.62 102 GLY A O 1
ATOM 829 N N . PRO A 1 103 ? -17.670 14.510 0.345 1.00 58.59 103 PRO A N 1
ATOM 830 C CA . PRO A 1 103 ? -18.871 13.714 0.105 1.00 58.59 103 PRO A CA 1
ATOM 831 C C . PRO A 1 103 ? -19.037 12.619 1.162 1.00 58.59 103 PRO A C 1
ATOM 833 O O . PRO A 1 103 ? -18.058 11.995 1.574 1.00 58.59 103 PRO A O 1
ATOM 836 N N . LYS A 1 104 ? -20.289 12.375 1.572 1.00 59.94 104 LYS A N 1
ATOM 837 C CA . LYS A 1 104 ? -20.608 11.433 2.649 1.00 59.94 104 LYS A CA 1
ATOM 838 C C . LYS A 1 104 ? -20.144 10.011 2.310 1.00 59.94 104 LYS A C 1
ATOM 840 O O . LYS A 1 104 ? -20.460 9.500 1.233 1.00 59.94 104 LYS A O 1
ATOM 845 N N . VAL A 1 105 ? -19.432 9.360 3.232 1.00 62.38 105 VAL A N 1
ATOM 846 C CA . VAL A 1 105 ? -19.030 7.947 3.109 1.00 62.38 105 VAL A CA 1
ATOM 847 C C . VAL A 1 105 ? -19.891 7.057 3.981 1.00 62.38 105 VAL A C 1
ATOM 849 O O . VAL A 1 105 ? -20.085 7.327 5.161 1.00 62.38 105 VAL A O 1
ATOM 852 N N . LYS A 1 106 ? -20.403 5.975 3.386 1.00 58.12 106 LYS A N 1
ATOM 853 C CA . LYS A 1 106 ? -21.281 5.015 4.068 1.00 58.12 106 LYS A CA 1
ATOM 854 C C . LYS A 1 106 ? -20.519 4.057 4.995 1.00 58.12 106 LYS A C 1
ATOM 856 O O . LYS A 1 106 ? -21.132 3.479 5.881 1.00 58.12 106 LYS A O 1
ATOM 861 N N . GLY A 1 107 ? -19.202 3.898 4.832 1.00 63.12 107 GLY A N 1
ATOM 862 C CA . GLY A 1 107 ? -18.378 3.085 5.730 1.00 63.12 107 GLY A CA 1
ATOM 863 C C . GLY A 1 107 ? -16.887 3.122 5.393 1.00 63.12 107 GLY A C 1
ATOM 864 O O . GLY A 1 107 ? -16.489 3.654 4.356 1.00 63.12 107 GLY A O 1
ATOM 865 N N . MET A 1 108 ? -16.067 2.515 6.258 1.00 62.03 108 MET A N 1
ATOM 866 C CA . MET A 1 108 ? -14.594 2.517 6.175 1.00 62.03 108 MET A CA 1
ATOM 867 C C . MET A 1 108 ? -14.020 1.722 4.980 1.00 62.03 108 MET A C 1
ATOM 869 O O . MET A 1 108 ? -12.822 1.771 4.735 1.00 62.03 108 MET A O 1
ATOM 873 N N . GLY A 1 109 ? -14.859 1.043 4.191 1.00 55.66 109 GLY A N 1
ATOM 874 C CA . GLY A 1 109 ? -14.444 0.215 3.048 1.00 55.66 109 GLY A CA 1
ATOM 875 C C . GLY A 1 109 ? -15.440 0.180 1.886 1.00 55.66 109 GLY A C 1
ATOM 876 O O . GLY A 1 109 ? -15.422 -0.743 1.075 1.00 55.66 109 GLY A O 1
ATOM 877 N N . THR A 1 110 ? -16.377 1.129 1.806 1.00 51.59 110 THR A N 1
ATOM 878 C CA . THR A 1 110 ? -17.441 1.055 0.794 1.00 51.59 110 THR A CA 1
ATOM 879 C C . THR A 1 110 ? -16.914 1.323 -0.618 1.00 51.59 110 THR A C 1
ATOM 881 O O . THR A 1 110 ? -16.564 2.453 -0.955 1.00 51.59 110 THR A O 1
ATOM 884 N N . ARG A 1 111 ? -16.958 0.288 -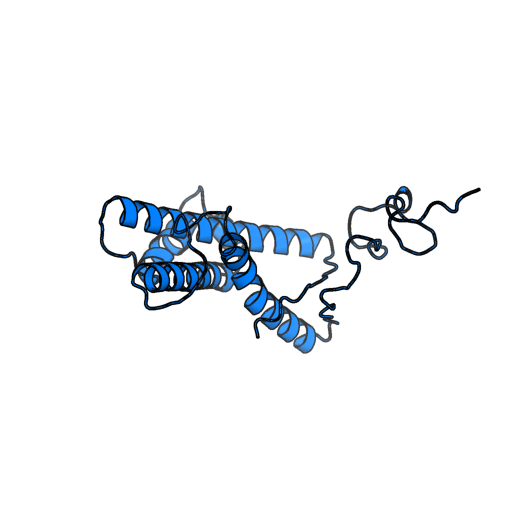1.474 1.00 45.28 111 ARG A N 1
ATOM 885 C CA . ARG A 1 111 ? -16.707 0.351 -2.932 1.00 45.28 111 ARG A CA 1
ATOM 886 C C . ARG A 1 111 ? -17.665 1.313 -3.652 1.00 45.28 111 ARG A C 1
ATOM 888 O O . ARG A 1 111 ? -17.313 1.888 -4.678 1.00 45.28 111 ARG A O 1
ATOM 895 N N . ARG A 1 112 ? -18.875 1.507 -3.106 1.00 41.09 112 ARG A N 1
ATOM 896 C CA . ARG A 1 112 ? -19.869 2.479 -3.587 1.00 41.09 112 ARG A CA 1
ATOM 897 C C . ARG A 1 112 ? -19.718 3.807 -2.852 1.00 41.09 112 ARG A C 1
ATOM 899 O O . ARG A 1 112 ? -20.150 3.963 -1.714 1.00 41.09 112 ARG A O 1
ATOM 906 N N . GLY A 1 113 ? -19.104 4.757 -3.546 1.00 46.34 113 GLY A N 1
ATOM 907 C CA . GLY A 1 113 ? -18.896 6.130 -3.106 1.00 46.34 113 GLY A CA 1
ATOM 908 C C . GLY A 1 113 ? -17.624 6.697 -3.729 1.00 46.34 113 GLY A C 1
ATOM 909 O O . GLY A 1 113 ? -16.698 5.958 -4.058 1.00 46.34 113 GLY A O 1
ATOM 910 N N . ARG A 1 114 ? -17.553 8.022 -3.874 1.00 44.09 114 ARG A N 1
ATOM 911 C CA . ARG A 1 114 ? -16.435 8.745 -4.515 1.00 44.09 114 ARG A CA 1
ATOM 912 C C . ARG A 1 114 ?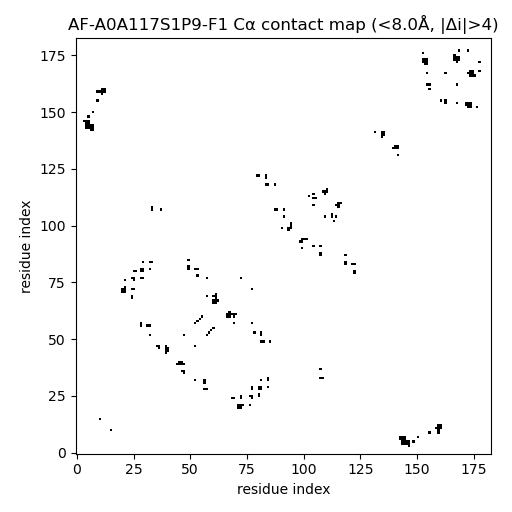 -15.066 8.501 -3.838 1.00 44.09 114 ARG A C 1
ATOM 914 O O . ARG A 1 114 ? -14.034 8.807 -4.421 1.00 44.09 114 ARG A O 1
ATOM 921 N N . LEU A 1 115 ? -15.065 7.915 -2.635 1.00 41.66 115 LEU A N 1
ATOM 922 C CA . LEU A 1 115 ? -13.889 7.554 -1.836 1.00 41.66 115 LEU A CA 1
ATOM 923 C C . LEU A 1 115 ? -13.452 6.080 -1.976 1.00 41.66 115 LEU A C 1
ATOM 925 O O . LEU A 1 115 ? -12.286 5.797 -1.740 1.00 41.66 115 LEU A O 1
ATOM 929 N N . GLY A 1 116 ? -14.305 5.158 -2.447 1.00 41.12 116 GLY A N 1
ATOM 930 C CA . GLY A 1 116 ? -13.916 3.756 -2.687 1.00 41.12 116 GLY A CA 1
ATOM 931 C C . GLY A 1 116 ? -12.920 3.586 -3.845 1.00 41.12 116 GLY A C 1
ATOM 932 O O . GLY A 1 116 ? -12.071 2.703 -3.805 1.00 41.12 116 GLY A O 1
ATOM 933 N N . LYS A 1 117 ? -12.964 4.486 -4.840 1.00 43.53 117 LYS A N 1
ATOM 934 C CA . LYS A 1 117 ? -11.911 4.617 -5.868 1.00 43.53 117 LYS A CA 1
ATOM 935 C C . LYS A 1 117 ? -10.606 5.166 -5.274 1.00 43.53 117 LYS A C 1
ATOM 937 O O . LYS A 1 117 ? -9.535 4.637 -5.535 1.00 43.53 117 LYS A O 1
ATOM 942 N N . SER A 1 118 ? -10.717 6.153 -4.381 1.00 40.41 118 SER A N 1
ATOM 943 C CA . SER A 1 118 ? -9.566 6.796 -3.737 1.00 40.41 118 SER A CA 1
ATOM 944 C C . SER A 1 118 ? -8.729 5.847 -2.883 1.00 40.41 118 SER A C 1
ATOM 946 O O . SER A 1 118 ? -7.564 6.156 -2.695 1.00 40.41 118 SER A O 1
ATOM 948 N N . VAL A 1 119 ? -9.276 4.762 -2.326 1.00 37.81 119 VAL A N 1
ATOM 949 C CA . VAL A 1 119 ? -8.496 3.843 -1.472 1.00 37.81 119 VAL A CA 1
ATOM 950 C C . VAL A 1 119 ? -7.618 2.905 -2.309 1.00 37.81 119 VAL A C 1
ATOM 952 O O . VAL A 1 119 ? -6.507 2.595 -1.899 1.00 37.81 119 VAL A O 1
ATOM 955 N N . HIS A 1 120 ? -8.059 2.527 -3.514 1.00 47.50 120 HIS A N 1
ATOM 956 C CA . HIS A 1 120 ? -7.258 1.713 -4.435 1.00 47.50 120 HIS A CA 1
ATOM 957 C C . HIS A 1 120 ? -6.221 2.528 -5.229 1.00 47.50 120 HIS A C 1
ATOM 959 O O . HIS A 1 120 ? -5.163 1.999 -5.551 1.00 47.50 120 HIS A O 1
ATOM 965 N N . ASP A 1 121 ? -6.478 3.814 -5.496 1.00 49.44 121 ASP A N 1
ATOM 966 C CA . ASP A 1 121 ? -5.539 4.675 -6.238 1.00 49.44 121 ASP A CA 1
ATOM 967 C C . ASP A 1 121 ? -4.346 5.171 -5.391 1.00 49.44 121 ASP A C 1
ATOM 969 O O . ASP A 1 121 ? -3.347 5.632 -5.946 1.00 49.44 121 ASP A O 1
ATOM 973 N N . GLN A 1 122 ? -4.413 5.108 -4.050 1.00 50.25 122 GLN A N 1
ATOM 974 C CA . GLN A 1 122 ? -3.343 5.631 -3.173 1.00 50.25 122 GLN A CA 1
ATOM 975 C C . GLN A 1 122 ? -2.039 4.827 -3.306 1.00 50.25 122 GLN A C 1
ATOM 977 O O . GLN A 1 122 ? -0.959 5.420 -3.287 1.00 50.25 122 GLN A O 1
ATOM 982 N N . SER A 1 123 ? -2.134 3.517 -3.555 1.00 55.41 123 SER A N 1
ATOM 983 C CA . SER A 1 123 ? -0.974 2.620 -3.598 1.00 55.41 123 SER A CA 1
ATOM 984 C C . SER A 1 123 ? -0.175 2.696 -4.903 1.00 55.41 123 SER A C 1
ATOM 986 O O . SER A 1 123 ? 1.009 2.355 -4.927 1.00 55.41 123 SER A O 1
ATOM 988 N N . LEU A 1 124 ? -0.780 3.171 -6.001 1.00 67.31 124 LEU A N 1
ATOM 989 C CA . LEU A 1 124 ? -0.100 3.262 -7.300 1.00 67.31 124 LEU A CA 1
ATOM 990 C C . LEU A 1 124 ? 0.869 4.445 -7.389 1.00 67.31 124 LEU A C 1
ATOM 992 O O . LEU A 1 124 ? 1.838 4.372 -8.136 1.00 67.31 124 LEU A O 1
ATOM 996 N N . GLY A 1 125 ? 0.666 5.513 -6.612 1.00 71.44 125 GLY A N 1
ATOM 997 C CA . GLY A 1 125 ? 1.534 6.694 -6.661 1.00 71.44 125 GLY A CA 1
ATOM 998 C C . GLY A 1 125 ? 2.941 6.442 -6.106 1.00 71.44 125 GLY A C 1
ATOM 999 O O . GLY A 1 125 ? 3.932 6.875 -6.690 1.00 71.44 125 GLY A O 1
ATOM 1000 N N . VAL A 1 126 ? 3.061 5.735 -4.976 1.00 72.19 126 VAL A N 1
ATOM 1001 C CA . VAL A 1 126 ? 4.370 5.318 -4.432 1.00 72.19 126 VAL A CA 1
ATOM 1002 C C . VAL A 1 126 ? 5.006 4.285 -5.356 1.00 72.19 126 VAL A C 1
ATOM 1004 O O . VAL A 1 126 ? 6.154 4.459 -5.752 1.00 72.19 126 VAL A O 1
ATOM 1007 N N . PHE A 1 127 ? 4.237 3.273 -5.766 1.00 76.88 127 PHE A N 1
ATOM 1008 C CA . PHE A 1 127 ? 4.691 2.244 -6.697 1.00 76.88 127 PHE A CA 1
ATOM 1009 C C . PHE A 1 127 ? 5.259 2.841 -7.993 1.00 76.88 127 PHE A C 1
ATOM 1011 O O . PHE A 1 127 ? 6.388 2.525 -8.356 1.00 76.88 127 PHE A O 1
ATOM 1018 N N . ALA A 1 128 ? 4.531 3.750 -8.648 1.00 79.50 128 ALA A N 1
ATOM 1019 C CA . ALA A 1 128 ? 4.960 4.382 -9.892 1.00 79.50 128 ALA A CA 1
ATOM 1020 C C . ALA A 1 128 ? 6.219 5.239 -9.706 1.00 79.50 128 ALA A C 1
ATOM 1022 O O . ALA A 1 128 ? 7.098 5.188 -10.555 1.00 79.50 128 ALA A O 1
ATOM 1023 N N . ARG A 1 129 ? 6.349 5.974 -8.590 1.00 80.75 129 ARG A N 1
ATOM 1024 C CA . ARG A 1 129 ? 7.573 6.739 -8.273 1.00 80.75 129 ARG A CA 1
ATOM 1025 C C . ARG A 1 129 ? 8.778 5.828 -8.062 1.00 80.75 129 ARG A C 1
ATOM 1027 O O . ARG A 1 129 ? 9.861 6.108 -8.561 1.00 80.75 129 ARG A O 1
ATOM 1034 N N . THR A 1 130 ? 8.601 4.730 -7.330 1.00 80.06 130 THR A N 1
ATOM 1035 C CA . THR A 1 130 ? 9.669 3.746 -7.130 1.00 80.06 130 THR A CA 1
ATOM 1036 C C . THR A 1 130 ? 10.033 3.054 -8.440 1.00 80.06 130 THR A C 1
ATOM 1038 O O . THR A 1 130 ? 11.213 2.828 -8.697 1.00 80.06 130 THR A O 1
ATOM 1041 N N . LEU A 1 131 ? 9.041 2.727 -9.269 1.00 83.31 131 LEU A N 1
ATOM 1042 C CA . LEU A 1 131 ? 9.253 2.124 -10.578 1.00 83.31 131 LEU A CA 1
ATOM 1043 C C . LEU A 1 131 ? 10.004 3.084 -11.504 1.00 83.31 131 LEU A C 1
ATOM 1045 O O . LEU A 1 131 ? 11.014 2.688 -12.063 1.00 83.31 131 LEU A O 1
ATOM 1049 N N . GLU A 1 132 ? 9.589 4.346 -11.579 1.00 85.38 132 GLU A N 1
ATOM 1050 C CA . GLU A 1 132 ? 10.266 5.411 -12.327 1.00 85.38 132 GLU A CA 1
ATOM 1051 C C . GLU A 1 132 ? 11.724 5.580 -11.881 1.00 85.38 132 GLU A C 1
ATOM 1053 O O . GLU A 1 132 ? 12.626 5.550 -12.714 1.00 85.38 132 GLU A O 1
ATOM 1058 N N . ALA A 1 133 ? 11.977 5.657 -10.570 1.00 85.62 133 ALA A N 1
ATOM 1059 C CA . ALA A 1 133 ? 13.332 5.762 -10.027 1.00 85.62 133 ALA A CA 1
ATOM 1060 C C . ALA A 1 133 ? 14.202 4.541 -10.377 1.00 85.62 133 ALA A C 1
ATOM 1062 O O . ALA A 1 133 ? 15.376 4.683 -10.718 1.00 85.62 133 ALA A O 1
ATOM 1063 N N . LYS A 1 134 ? 13.635 3.330 -10.324 1.00 85.50 134 LYS A N 1
ATOM 1064 C CA . LYS A 1 134 ? 14.338 2.106 -10.732 1.00 85.50 134 LYS A CA 1
ATOM 1065 C C . LYS A 1 134 ? 14.587 2.083 -12.236 1.00 85.50 134 LYS A C 1
ATOM 1067 O O . LYS A 1 134 ? 15.699 1.778 -12.647 1.00 85.50 134 LYS A O 1
ATOM 1072 N N . CYS A 1 135 ? 13.592 2.425 -13.046 1.00 86.44 135 CYS A N 1
ATOM 1073 C CA . CYS A 1 135 ? 13.733 2.530 -14.491 1.00 86.44 135 CYS A CA 1
ATOM 1074 C C . CYS A 1 135 ? 14.866 3.495 -14.847 1.00 86.44 135 CYS A C 1
ATOM 1076 O O . CYS A 1 135 ? 15.760 3.107 -15.589 1.00 86.44 135 CYS A O 1
ATOM 1078 N N . HIS A 1 136 ? 14.910 4.674 -14.223 1.00 87.19 136 HIS A N 1
ATOM 1079 C CA . HIS A 1 136 ? 16.003 5.627 -14.396 1.00 87.19 136 HIS A CA 1
ATOM 1080 C C . HIS A 1 136 ? 17.366 5.030 -14.007 1.00 87.19 136 HIS A C 1
ATOM 1082 O O . HIS A 1 136 ? 18.300 5.064 -14.802 1.00 87.19 136 HIS A O 1
ATOM 1088 N N . ARG A 1 137 ? 17.465 4.394 -12.831 1.00 87.94 137 ARG A N 1
ATOM 1089 C CA . ARG A 1 137 ? 18.705 3.755 -12.352 1.00 87.94 137 ARG A CA 1
ATOM 1090 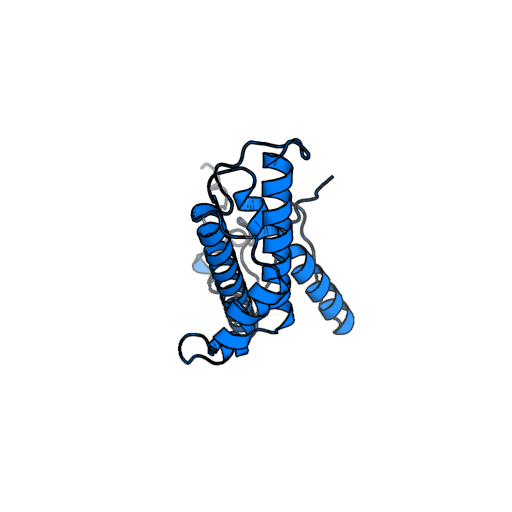C C . ARG A 1 137 ? 19.222 2.649 -13.279 1.00 87.94 137 ARG A C 1
ATOM 1092 O O . ARG A 1 137 ? 20.429 2.470 -13.387 1.00 87.94 137 ARG A O 1
ATOM 1099 N N . TYR A 1 138 ? 18.327 1.891 -13.907 1.00 88.56 138 TYR A N 1
ATOM 1100 C CA . TYR A 1 138 ? 18.670 0.768 -14.785 1.00 88.56 138 TYR A CA 1
ATOM 1101 C C . TYR A 1 138 ? 18.609 1.120 -16.281 1.00 88.56 138 TYR A C 1
ATOM 1103 O O . TYR A 1 138 ? 18.616 0.209 -17.110 1.00 88.56 138 TYR A O 1
ATOM 1111 N N . GLY A 1 139 ? 18.494 2.404 -16.642 1.00 85.38 139 GLY A N 1
ATOM 1112 C CA . GLY A 1 139 ? 18.436 2.842 -18.042 1.00 85.38 139 GLY A CA 1
ATOM 1113 C C . GLY A 1 139 ? 17.226 2.307 -18.821 1.00 85.38 139 GLY A C 1
ATOM 1114 O O . GLY A 1 139 ? 17.319 2.044 -20.016 1.00 85.38 139 GLY A O 1
ATOM 1115 N N . ARG A 1 140 ? 16.088 2.086 -18.154 1.00 82.62 140 ARG A N 1
ATOM 1116 C CA . ARG A 1 140 ? 14.830 1.635 -18.769 1.00 82.62 140 ARG A CA 1
ATOM 1117 C C . ARG A 1 140 ? 13.897 2.819 -19.003 1.00 82.62 140 ARG A C 1
ATOM 1119 O O . ARG A 1 140 ? 13.788 3.708 -18.161 1.00 82.62 140 ARG A O 1
ATOM 1126 N N . ALA A 1 141 ? 13.168 2.795 -20.115 1.00 79.62 141 ALA A N 1
ATOM 1127 C CA . ALA A 1 141 ? 12.160 3.805 -20.408 1.00 79.62 141 ALA A CA 1
ATOM 1128 C C . ALA A 1 141 ? 10.952 3.670 -19.463 1.00 79.62 141 ALA A C 1
ATOM 1130 O O . ALA A 1 141 ? 10.404 2.581 -19.287 1.00 79.62 141 ALA A O 1
ATOM 1131 N N . PHE A 1 142 ? 10.523 4.789 -18.878 1.00 81.44 142 PHE A N 1
ATOM 1132 C CA . PHE A 1 142 ? 9.280 4.902 -18.118 1.00 81.44 142 PHE A CA 1
ATOM 1133 C C . PHE A 1 142 ? 8.490 6.099 -18.646 1.00 81.44 142 PHE A C 1
ATOM 1135 O O . PHE A 1 142 ? 8.980 7.224 -18.617 1.00 81.44 142 PHE A O 1
ATOM 1142 N N . ILE A 1 143 ? 7.275 5.857 -19.139 1.00 80.12 143 ILE A N 1
ATOM 1143 C CA . ILE A 1 143 ? 6.431 6.885 -19.755 1.00 80.12 143 ILE A CA 1
ATOM 1144 C C . ILE A 1 143 ? 5.137 6.989 -18.949 1.00 80.12 143 ILE A C 1
ATOM 1146 O O . ILE A 1 143 ? 4.384 6.021 -18.821 1.00 80.12 143 ILE A O 1
ATOM 1150 N N . LYS A 1 144 ? 4.863 8.178 -18.408 1.00 78.44 144 LYS A N 1
ATOM 1151 C CA . LYS A 1 144 ? 3.552 8.517 -17.840 1.00 78.44 144 LYS A CA 1
ATOM 1152 C C . LYS A 1 144 ? 2.685 9.036 -18.977 1.00 78.44 144 LYS A C 1
ATOM 1154 O O . LYS A 1 144 ? 3.049 10.020 -19.613 1.00 78.44 144 LYS A O 1
ATOM 1159 N N . VAL A 1 145 ? 1.568 8.369 -19.245 1.00 78.06 145 VAL A N 1
ATOM 1160 C CA . VAL A 1 145 ? 0.645 8.791 -20.301 1.00 78.06 145 VAL A CA 1
ATOM 1161 C C . VAL A 1 145 ? -0.360 9.796 -19.749 1.00 78.06 145 VAL A C 1
ATOM 1163 O O . VAL A 1 145 ? -0.695 9.782 -18.562 1.00 78.06 145 VAL A O 1
ATOM 1166 N N . ASP A 1 146 ? -0.834 10.692 -20.609 1.00 73.25 146 ASP A N 1
ATOM 1167 C CA . ASP A 1 146 ? -1.874 11.637 -20.218 1.00 73.25 146 ASP A CA 1
ATOM 1168 C C . ASP A 1 146 ? -3.190 10.915 -19.867 1.00 73.25 146 ASP A C 1
ATOM 1170 O O . ASP A 1 146 ? -3.444 9.775 -20.270 1.00 73.25 146 ASP A O 1
ATOM 1174 N N . ARG A 1 147 ? -4.058 11.593 -19.109 1.00 70.38 147 ARG A N 1
ATOM 1175 C CA . ARG A 1 147 ? -5.389 11.088 -18.771 1.00 70.38 147 ARG A CA 1
ATOM 1176 C C . ARG A 1 147 ? -6.211 10.721 -20.011 1.00 70.38 147 ARG A C 1
ATOM 1178 O O . ARG A 1 147 ? -6.941 9.734 -19.961 1.00 70.38 147 ARG A O 1
ATOM 1185 N N . TRP A 1 148 ? -6.109 11.488 -21.090 1.00 77.12 148 TRP A N 1
ATOM 1186 C CA . TRP A 1 148 ? -6.888 11.289 -22.315 1.00 77.12 148 TRP A CA 1
ATOM 1187 C C . TRP A 1 148 ? -6.238 10.315 -23.297 1.00 77.12 148 TRP A C 1
ATOM 1189 O O . TRP A 1 148 ? -6.746 10.116 -24.397 1.00 77.12 148 TRP A O 1
ATOM 1199 N N . PHE A 1 149 ? -5.135 9.675 -22.905 1.00 75.88 149 PHE A N 1
ATOM 1200 C CA . PHE A 1 149 ? -4.474 8.680 -23.731 1.00 75.88 149 PHE A CA 1
ATOM 1201 C C . PHE A 1 149 ? -5.408 7.480 -24.004 1.00 75.88 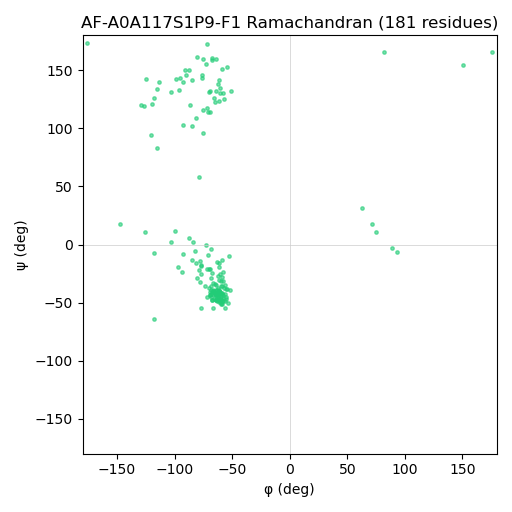149 PHE A C 1
ATOM 1203 O O . PHE A 1 149 ? -5.869 6.846 -23.045 1.00 75.88 149 PHE A O 1
ATOM 1210 N N . PRO A 1 150 ? -5.673 7.121 -25.278 1.00 76.00 150 PRO A N 1
ATOM 1211 C CA . PRO A 1 150 ? -6.673 6.121 -25.664 1.00 76.00 150 PRO A CA 1
ATOM 1212 C C . PRO A 1 150 ? -6.168 4.678 -25.471 1.00 76.00 150 PRO A C 1
ATOM 1214 O O . PRO A 1 150 ? -6.125 3.862 -26.390 1.00 76.00 150 PRO A O 1
ATOM 1217 N N . SER A 1 151 ? -5.779 4.330 -24.243 1.00 71.38 151 SER A N 1
ATOM 1218 C CA . SER A 1 151 ? -5.155 3.041 -23.907 1.00 71.38 151 SER A CA 1
ATOM 1219 C C . SER A 1 151 ? -6.028 1.829 -24.230 1.00 71.38 151 SER A C 1
ATOM 1221 O O . SER A 1 151 ? -5.502 0.774 -24.571 1.00 71.38 151 SER A O 1
ATOM 1223 N N . THR A 1 152 ? -7.349 1.976 -24.137 1.00 69.00 152 THR A N 1
ATOM 1224 C CA . THR A 1 152 ? -8.327 0.915 -24.406 1.00 69.00 152 THR A CA 1
ATOM 1225 C C . THR A 1 152 ? -8.628 0.735 -25.889 1.00 69.00 152 THR A C 1
ATOM 1227 O O . THR A 1 152 ? -9.194 -0.292 -26.251 1.00 69.00 152 THR A O 1
ATOM 1230 N N . GLN A 1 153 ? -8.266 1.706 -26.733 1.00 74.31 153 GLN A N 1
ATOM 1231 C CA . GLN A 1 153 ? -8.446 1.644 -28.185 1.00 74.31 153 GLN A CA 1
ATOM 1232 C C . GLN A 1 153 ? -7.197 1.113 -28.892 1.00 74.31 153 GLN A C 1
ATOM 1234 O O . GLN A 1 153 ? -7.303 0.567 -29.982 1.00 74.31 153 GLN A O 1
ATOM 1239 N N . LEU A 1 154 ? -6.025 1.234 -28.267 1.00 73.69 154 LEU A N 1
ATOM 1240 C CA . LEU A 1 154 ? -4.752 0.801 -28.832 1.00 73.69 154 LEU A CA 1
ATOM 1241 C C . LEU A 1 154 ? -4.483 -0.686 -28.578 1.00 73.69 154 LEU A C 1
ATOM 1243 O O . LEU A 1 154 ? -4.702 -1.208 -27.480 1.00 73.69 154 LEU A O 1
ATOM 1247 N N . CYS A 1 155 ? -3.914 -1.350 -29.577 1.00 73.06 155 CYS A N 1
ATOM 1248 C CA . CYS A 1 155 ? -3.367 -2.689 -29.431 1.00 73.06 155 CYS A CA 1
ATOM 1249 C C . CYS A 1 155 ? -2.135 -2.715 -28.518 1.00 73.06 155 CYS A C 1
ATOM 1251 O O . CYS A 1 155 ? -1.510 -1.686 -28.231 1.00 73.06 155 CYS A O 1
ATOM 1253 N N . SER A 1 156 ? -1.814 -3.900 -27.999 1.00 69.94 156 SER A N 1
ATOM 1254 C CA . SER A 1 156 ? -0.544 -4.116 -27.306 1.00 69.94 156 SER A CA 1
ATOM 1255 C C . SER A 1 156 ? 0.595 -4.245 -28.326 1.00 69.94 156 SER A C 1
ATOM 1257 O O . SER A 1 156 ? 0.364 -4.788 -29.406 1.00 69.94 156 SER A O 1
ATOM 1259 N N . PRO A 1 157 ? 1.815 -3.771 -28.013 1.00 65.38 157 PRO A N 1
ATOM 1260 C CA . PRO A 1 157 ? 2.979 -3.984 -28.861 1.00 65.38 157 PRO A CA 1
ATOM 1261 C C . PRO A 1 157 ? 3.256 -5.483 -29.063 1.00 65.38 157 PRO A C 1
ATOM 1263 O O . PRO A 1 157 ? 2.989 -6.276 -28.150 1.00 65.38 157 PRO A O 1
ATOM 1266 N N . PRO A 1 158 ? 3.843 -5.878 -30.206 1.00 62.69 158 PRO A N 1
ATOM 1267 C CA . PRO A 1 158 ? 4.291 -7.249 -30.428 1.00 62.69 158 PRO A CA 1
ATOM 1268 C C . PRO A 1 158 ? 5.166 -7.747 -29.264 1.00 62.69 158 PRO A C 1
ATOM 1270 O O . PRO A 1 158 ? 6.064 -7.037 -28.814 1.00 62.69 158 PRO A O 1
ATOM 1273 N N . GLY A 1 159 ? 4.887 -8.954 -28.758 1.00 60.56 159 GLY A N 1
ATOM 1274 C CA . GLY A 1 159 ? 5.636 -9.574 -27.654 1.00 60.56 159 GLY A CA 1
ATOM 1275 C C . GLY A 1 159 ? 5.145 -9.254 -26.232 1.00 60.56 159 GLY A C 1
ATOM 1276 O O . GLY A 1 159 ? 5.669 -9.833 -25.284 1.00 60.56 159 GLY A O 1
ATOM 1277 N N . TYR A 1 160 ? 4.127 -8.399 -26.063 1.00 57.66 160 TYR A N 1
ATOM 1278 C CA . TYR A 1 160 ? 3.561 -8.034 -24.756 1.00 57.66 160 TYR A CA 1
ATOM 1279 C C . TYR A 1 160 ? 2.058 -8.382 -24.665 1.00 57.66 160 TYR A C 1
ATOM 1281 O O . TYR A 1 160 ? 1.201 -7.583 -25.045 1.00 57.66 160 TYR A O 1
ATOM 1289 N N . GLY A 1 161 ? 1.726 -9.561 -24.122 1.00 56.09 161 GLY A N 1
ATOM 1290 C CA . GLY A 1 161 ? 0.351 -9.970 -23.782 1.00 56.09 161 GLY A CA 1
ATOM 1291 C C . GLY A 1 161 ? -0.520 -10.525 -24.930 1.00 56.09 161 GLY A C 1
ATOM 1292 O O . GLY A 1 161 ? -0.208 -10.407 -26.109 1.00 56.09 161 GLY A O 1
ATOM 1293 N N . ALA A 1 162 ? -1.641 -11.157 -24.553 1.00 47.56 162 ALA A N 1
ATOM 1294 C CA . ALA A 1 162 ? -2.406 -12.155 -25.323 1.00 47.56 162 ALA A CA 1
ATOM 1295 C C . ALA A 1 162 ? -3.235 -11.686 -26.544 1.00 47.56 162 ALA A C 1
ATOM 1297 O O . ALA A 1 162 ? -3.868 -12.530 -27.185 1.00 47.56 162 ALA A O 1
ATOM 1298 N N . LEU A 1 163 ? -3.263 -10.392 -26.885 1.00 49.56 163 LEU A N 1
ATOM 1299 C CA . LEU A 1 163 ? -3.983 -9.920 -28.077 1.00 49.56 163 LEU A CA 1
ATOM 1300 C C . LEU A 1 163 ? -3.176 -10.291 -29.326 1.00 49.56 163 LEU A C 1
ATOM 1302 O O . LEU A 1 163 ? -2.224 -9.608 -29.701 1.00 49.56 163 LEU A O 1
ATOM 1306 N N . ARG A 1 164 ? -3.531 -11.424 -29.937 1.00 50.34 164 ARG A N 1
ATOM 1307 C CA . ARG A 1 164 ? -2.949 -11.895 -31.199 1.00 50.34 164 ARG A CA 1
ATOM 1308 C C . ARG A 1 164 ? -3.461 -11.024 -32.348 1.00 50.34 164 ARG A C 1
ATOM 1310 O O . ARG A 1 164 ? -4.545 -10.456 -32.262 1.00 50.34 164 ARG A O 1
ATOM 1317 N N . GLY A 1 165 ? -2.707 -10.957 -33.447 1.00 54.38 165 GLY A N 1
ATOM 1318 C CA . GLY A 1 165 ? -2.986 -10.090 -34.606 1.00 54.38 165 GLY A CA 1
ATOM 1319 C C . GLY A 1 165 ? -4.392 -10.195 -35.230 1.00 54.38 165 GLY A C 1
ATOM 1320 O O . GLY A 1 165 ? -4.751 -9.339 -36.029 1.00 54.38 165 GLY A O 1
ATOM 1321 N N . ALA A 1 166 ? -5.209 -11.179 -34.840 1.00 58.28 166 ALA A N 1
ATOM 1322 C CA . ALA A 1 166 ? -6.616 -11.293 -35.221 1.00 58.28 166 ALA A CA 1
ATOM 1323 C C . ALA A 1 166 ? -7.532 -10.216 -34.602 1.00 58.28 166 ALA A C 1
ATOM 1325 O O . ALA A 1 166 ? -8.580 -9.944 -35.176 1.00 58.28 166 ALA A O 1
ATOM 1326 N N . ASP A 1 167 ? -7.142 -9.573 -33.496 1.00 62.25 167 ASP A N 1
ATOM 1327 C CA . ASP A 1 167 ? -7.964 -8.559 -32.806 1.00 62.25 167 ASP A CA 1
ATOM 1328 C C . ASP A 1 167 ? -7.505 -7.118 -33.088 1.00 62.25 167 ASP A C 1
ATOM 1330 O O . ASP A 1 167 ? -8.070 -6.155 -32.563 1.00 62.25 167 ASP A O 1
ATOM 1334 N N . CYS A 1 168 ? -6.478 -6.955 -33.927 1.00 65.44 168 CYS A N 1
ATOM 1335 C CA . CYS A 1 168 ? -5.862 -5.670 -34.243 1.00 65.44 168 CYS A CA 1
ATOM 1336 C C . CYS A 1 168 ? -6.090 -5.271 -35.701 1.00 65.44 168 CYS A C 1
ATOM 1338 O O . CYS A 1 168 ? -6.069 -6.092 -36.620 1.00 65.44 168 CYS A O 1
ATOM 1340 N N . SER A 1 169 ? -6.355 -3.985 -35.903 1.00 71.56 169 SER A N 1
ATOM 1341 C CA . SER A 1 169 ? -6.407 -3.351 -37.217 1.00 71.56 169 SER A CA 1
ATOM 1342 C C . SER A 1 169 ? -4.994 -3.025 -37.725 1.00 71.56 169 SER A C 1
ATOM 1344 O O . SER A 1 169 ? -4.069 -2.906 -36.913 1.00 71.56 169 SER A O 1
ATOM 1346 N N . PRO A 1 170 ? -4.816 -2.797 -39.042 1.00 67.12 170 PRO A N 1
ATOM 1347 C CA . PRO A 1 170 ? -3.544 -2.333 -39.610 1.00 67.12 170 PRO A CA 1
ATOM 1348 C C . PRO A 1 170 ? -3.051 -1.005 -39.010 1.00 67.12 170 PRO A C 1
ATOM 1350 O O . PRO A 1 170 ? -1.859 -0.728 -39.005 1.00 67.12 170 PRO A O 1
ATOM 1353 N N . GLN A 1 171 ? -3.968 -0.202 -38.462 1.00 68.44 171 GLN A N 1
ATOM 1354 C CA . GLN A 1 171 ? -3.701 1.096 -37.836 1.00 68.44 171 GLN A CA 1
ATOM 1355 C C . GLN A 1 171 ? -3.262 0.969 -36.362 1.00 68.44 171 GLN A C 1
ATOM 1357 O O . GLN A 1 171 ? -3.085 1.972 -35.675 1.00 68.44 171 GLN A O 1
ATOM 1362 N N . GLY A 1 172 ? -3.122 -0.255 -35.833 1.00 69.75 172 GLY A N 1
ATOM 1363 C CA . GLY A 1 172 ? -2.736 -0.494 -34.438 1.00 69.75 172 GLY A CA 1
ATOM 1364 C C . GLY A 1 172 ? -3.854 -0.237 -33.419 1.00 69.75 172 GLY A C 1
ATOM 1365 O O . GLY A 1 172 ? -3.600 -0.226 -32.211 1.00 69.75 172 GLY A O 1
ATOM 1366 N N . LEU A 1 173 ? -5.093 -0.055 -33.886 1.00 72.00 173 LEU A N 1
ATOM 1367 C CA . LEU A 1 173 ? -6.298 0.018 -33.058 1.00 72.00 173 LEU A CA 1
ATOM 1368 C C . LEU A 1 173 ? -6.922 -1.366 -32.889 1.00 72.00 173 LEU A C 1
ATOM 1370 O O . LEU A 1 173 ? -6.839 -2.199 -33.795 1.00 72.00 173 LEU A O 1
ATOM 1374 N N . ARG A 1 174 ? -7.593 -1.603 -31.762 1.00 70.19 174 ARG A N 1
ATOM 1375 C CA . ARG A 1 174 ? -8.410 -2.805 -31.576 1.00 70.19 174 ARG A CA 1
ATOM 1376 C C . ARG A 1 174 ? -9.547 -2.831 -32.598 1.00 70.19 174 ARG A C 1
ATOM 1378 O O . ARG A 1 174 ? -10.172 -1.801 -32.843 1.00 70.19 174 ARG A O 1
ATOM 1385 N N . ARG A 1 175 ? -9.830 -4.000 -33.174 1.00 68.50 175 ARG A N 1
ATOM 1386 C CA . ARG A 1 175 ? -10.845 -4.159 -34.232 1.00 68.50 175 ARG A CA 1
ATOM 1387 C C . ARG A 1 175 ? -12.262 -3.785 -33.789 1.00 68.50 175 ARG A C 1
ATOM 1389 O O . ARG A 1 175 ? -13.028 -3.269 -34.591 1.00 68.50 175 ARG A O 1
ATOM 1396 N N . ASP A 1 176 ? -12.603 -3.960 -32.513 1.00 68.94 176 ASP A N 1
ATOM 1397 C CA . ASP A 1 176 ? -13.884 -3.507 -31.941 1.00 68.94 176 ASP A CA 1
ATOM 1398 C C . ASP A 1 176 ? -13.985 -1.974 -31.804 1.00 68.94 176 ASP A C 1
ATOM 1400 O O . ASP A 1 176 ? -15.041 -1.443 -31.456 1.00 68.94 176 ASP A O 1
ATOM 1404 N N . LYS A 1 177 ? -12.874 -1.260 -32.027 1.00 67.12 177 LYS A N 1
ATOM 1405 C CA . LYS A 1 177 ? -12.748 0.199 -31.918 1.00 67.12 177 LYS A CA 1
ATOM 1406 C C . LYS A 1 177 ? -12.382 0.882 -33.232 1.00 67.12 177 LYS A C 1
ATOM 1408 O O . LYS A 1 177 ? -12.388 2.111 -33.258 1.00 67.12 177 LYS A O 1
ATOM 1413 N N . THR A 1 178 ? -12.075 0.138 -34.295 1.00 64.62 178 THR A N 1
ATOM 1414 C CA . THR A 1 178 ? -11.936 0.716 -35.636 1.00 64.62 178 THR A CA 1
ATOM 1415 C C . THR A 1 178 ? -13.290 1.240 -36.108 1.00 64.62 178 THR A C 1
ATOM 1417 O O . THR A 1 178 ? -14.255 0.473 -36.093 1.00 64.62 178 THR A O 1
ATOM 1420 N N . PRO A 1 179 ? -13.393 2.514 -36.522 1.00 63.56 179 PRO A N 1
ATOM 1421 C CA . PRO A 1 179 ? -14.581 3.002 -37.207 1.00 63.56 179 PRO A CA 1
ATOM 1422 C C . PRO A 1 179 ? -14.815 2.144 -38.453 1.00 63.56 179 PRO A C 1
ATOM 1424 O O . PRO A 1 179 ? -13.905 1.974 -39.261 1.00 63.56 179 PRO A O 1
ATOM 1427 N N . VAL A 1 180 ? -16.009 1.569 -38.586 1.00 62.97 180 VAL A N 1
ATOM 1428 C CA . VAL A 1 180 ? -16.444 0.979 -39.855 1.00 62.97 180 VAL A CA 1
ATOM 1429 C C . VAL A 1 180 ? -16.790 2.169 -40.743 1.00 62.97 180 VAL A C 1
ATOM 1431 O O . VAL A 1 180 ? -17.665 2.953 -40.372 1.00 62.97 180 VAL A O 1
ATOM 1434 N N . GLU A 1 181 ? -16.064 2.370 -41.844 1.00 55.88 181 GLU A N 1
ATOM 1435 C CA . GLU A 1 181 ? -16.437 3.402 -42.815 1.00 55.88 181 GLU A CA 1
ATOM 1436 C C . GLU A 1 181 ? -17.860 3.109 -43.318 1.00 55.88 181 GLU A C 1
ATOM 1438 O O . GLU A 1 181 ? -18.158 1.956 -43.648 1.00 55.88 181 GLU A O 1
ATOM 1443 N N . PRO A 1 182 ? -18.770 4.101 -43.318 1.00 53.97 182 PRO A N 1
ATOM 1444 C CA . PRO A 1 182 ? -20.069 3.921 -43.944 1.00 53.97 182 PRO A CA 1
ATOM 1445 C C . PRO A 1 182 ? -19.861 3.703 -45.449 1.00 53.97 182 PRO A C 1
ATOM 1447 O O . PRO A 1 182 ? -19.084 4.427 -46.072 1.00 53.97 182 PRO A O 1
ATOM 1450 N N . ALA A 1 183 ? -20.525 2.672 -45.976 1.00 51.03 183 ALA A N 1
ATOM 1451 C CA . ALA A 1 183 ? -20.531 2.314 -47.393 1.00 51.03 183 ALA A CA 1
ATOM 1452 C C . ALA A 1 183 ? -21.174 3.397 -48.270 1.00 51.03 183 ALA A C 1
ATOM 1454 O O . ALA A 1 183 ? -22.091 4.092 -47.770 1.00 51.03 183 ALA A O 1
#

Organism: NCBI:txid909626

Sequence (183 aa):
MKLLYNYRIHPNSEQEQILARFFGCARVVHNDGLRMRHEAYKRGEPFITDAQLQKLVITAAKGTGERQWLKEAPSVALVQSLGDLHAASRNFFAWRRGDRKGPKVKGMGTRRGRLGKSVHDQSLGVFARTLEAKCHRYGRAFIKVDRWFPSTQLCSPPGYGALRGADCSPQGLRRDKTPVEPA

Solvent-accessible surface area (backbone atoms only — not comparable to full-atom values): 10966 Å² total; per-residue (Å²): 134,87,82,75,75,39,78,70,82,83,52,44,78,67,52,45,52,53,50,50,49,36,53,50,41,24,50,49,37,32,51,50,46,50,49,54,46,51,50,30,56,73,71,69,45,76,84,76,47,69,69,58,42,45,46,52,57,44,60,51,30,43,73,36,87,95,36,36,72,51,67,81,28,63,65,68,52,44,54,47,30,47,50,48,49,48,56,48,52,51,53,50,52,34,37,74,74,60,83,38,91,73,85,86,73,92,53,100,77,38,72,78,48,92,58,34,58,53,63,66,54,54,61,50,59,60,50,50,53,54,47,44,54,48,24,59,75,69,75,42,94,73,66,80,42,58,68,82,55,63,68,89,41,44,49,67,61,92,89,34,73,91,79,52,77,87,50,43,41,98,86,47,27,24,52,96,63,51,81,77,78,83,128

InterPro domains:
  IPR010095 Cas12f1-like, TNB domain [PF07282] (127-169)
  IPR021027 Transposase, putative, helix-turn-helix domain [PF12323] (1-45)

Secondary structure (DSSP, 8-state):
-----EE-----HHHHHHHHHHHHHHHHHHHHHHHHHHHHHHHTPPPPPHHHHHIIIIIIGGGSGGGGGGGGS-HHHHHHHHHHHHHHHHHHHHHHHTSS--PPPSSTT-SSSTTHHHHHHHHHHHHHHHHHHHHHHTT----EEPTT--TTTBPPPTTSSS--GGGB-TTSBBTTTS-----

Mean predicted aligned error: 10.76 Å

Nearest PDB structures (foldseek):
  8pnh-assembly1_A  TM=3.681E-01  e=9.678E+00  Janthinobacterium sp. HH01